Protein 7Y8H (pdb70)

Structure (mmCIF, N/CA/C/O backbone):
data_7Y8H
#
_entry.id   7Y8H
#
_cell.length_a   81.977
_cell.length_b   43.211
_cell.length_c   48.338
_cell.angle_alpha   90.000
_cell.angle_beta   111.287
_cell.angle_gamma   90.000
#
_symmetry.space_group_name_H-M   'C 1 2 1'
#
loop_
_entity.id
_entity.type
_entity.pdbx_description
1 polymer 'Down Syndrome Cell Adhesion Molecules'
2 non-polymer 'SULFATE ION'
3 water water
#
loop_
_atom_site.group_PDB
_atom_site.id
_atom_site.type_symbol
_atom_site.label_atom_id
_atom_site.label_alt_id
_atom_site.label_comp_id
_atom_site.label_asym_id
_atom_site.label_entity_id
_atom_site.label_seq_id
_atom_site.pdbx_PDB_ins_code
_atom_site.Cartn_x
_atom_site.Cartn_y
_atom_site.Cartn_z
_atom_site.occupancy
_atom_site.B_iso_or_equiv
_atom_site.auth_seq_id
_atom_site.auth_comp_id
_atom_site.auth_asym_id
_atom_site.auth_atom_id
_atom_site.pdbx_PDB_model_num
ATOM 1 N N . ALA A 1 2 ? -34.70645 -3.45837 22.09309 1.000 26.69125 291 ALA A N 1
ATOM 2 C CA . ALA A 1 2 ? -33.70486 -2.61485 21.42944 1.000 19.03438 291 ALA A CA 1
ATOM 3 C C . ALA A 1 2 ? -32.59249 -2.23799 22.39515 1.000 18.14067 291 ALA A C 1
ATOM 4 O O . ALA A 1 2 ? -32.78852 -2.29436 23.61677 1.000 20.66479 291 ALA A O 1
ATOM 11 N N . SER A 1 3 ? -31.41789 -1.91456 21.85244 1.000 14.99953 292 SER A N 1
ATOM 12 C CA . SER A 1 3 ? -30.25521 -1.53659 22.64514 1.000 12.75494 292 SER A CA 1
ATOM 13 C C . SER A 1 3 ? -29.29293 -0.78106 21.75242 1.000 14.11608 292 SER A C 1
ATOM 14 O O . SER A 1 3 ? -29.43282 -0.81824 20.52350 1.000 16.20303 292 SER A O 1
ATOM 22 N N . PRO A 1 4 ? -28.32646 -0.07319 22.32937 1.000 12.78733 293 PRO A N 1
ATOM 23 C CA . PRO A 1 4 ? -27.35160 0.63967 21.50680 1.000 12.73165 293 PRO A CA 1
ATOM 24 C C . PRO A 1 4 ? -26.65624 -0.31062 20.56768 1.000 14.61544 293 PRO A C 1
ATOM 25 O O . PRO A 1 4 ? -26.49647 -1.51268 20.86624 1.000 12.81893 293 PRO A O 1
ATOM 36 N N . PRO A 1 5 ? -26.18927 0.17032 19.41481 1.000 12.58626 294 PRO A N 1
ATOM 37 C CA . PRO A 1 5 ? -25.46521 -0.70935 18.49919 1.000 11.77590 294 PRO A CA 1
ATOM 38 C C . PRO A 1 5 ? -24.07970 -1.02050 19.04911 1.000 11.83120 294 PRO A C 1
ATOM 39 O O . PRO A 1 5 ? -23.56555 -0.35194 19.94960 1.000 12.68729 294 PRO A O 1
ATOM 50 N N A SER A 1 6 ? -23.48071 -2.07130 18.50226 0.558 13.11130 295 SER A N 1
ATOM 51 N N B SER A 1 6 ? -23.48087 -2.07249 18.49869 0.442 12.80465 295 SER A N 1
ATOM 52 C CA A SER A 1 6 ? -22.07338 -2.37081 18.75117 0.558 12.99171 295 SER A CA 1
ATOM 53 C CA B SER A 1 6 ? -22.07423 -2.37688 18.74207 0.442 12.89179 295 SER A CA 1
ATOM 54 C C A SER A 1 6 ? -21.19954 -1.41681 17.94372 0.558 13.45429 295 SER A C 1
ATOM 55 C C B SER A 1 6 ? -21.20053 -1.40942 17.94953 0.442 12.71357 295 SER A C 1
ATOM 56 O O A SER A 1 6 ? -21.70228 -0.66275 17.11028 0.558 12.01986 295 SER A O 1
ATOM 57 O O B SER A 1 6 ? -21.70035 -0.64928 17.11901 0.442 11.93640 295 SER A O 1
ATOM 72 N N . PRO A 1 7 ? -19.89217 -1.39916 18.19421 1.000 12.87765 296 PRO A N 1
ATOM 73 C CA . PRO A 1 7 ? -19.03094 -0.37585 17.57619 1.000 12.61793 296 PRO A CA 1
ATOM 74 C C . PRO A 1 7 ? -18.83117 -0.62213 16.09364 1.000 12.88381 296 PRO A C 1
ATOM 75 O O . PRO A 1 7 ? -18.95778 -1.75791 15.60957 1.000 13.24040 296 PRO A O 1
ATOM 86 N N . PRO A 1 8 ? -18.50423 0.42526 15.33790 1.000 13.30856 297 PRO A N 1
ATOM 87 C CA . PRO A 1 8 ? -18.07088 0.22126 13.95207 1.000 13.49782 297 PRO A CA 1
ATOM 88 C C . PRO A 1 8 ? -16.83312 -0.66224 13.91642 1.000 13.59913 297 PRO A C 1
ATOM 89 O O . PRO A 1 8 ? -16.06527 -0.73912 14.88103 1.000 14.21561 297 PRO A O 1
ATOM 100 N N . ARG A 1 9 ? -16.63832 -1.33170 12.77924 1.000 16.45579 298 ARG A N 1
ATOM 101 C CA . ARG A 1 9 ? -15.57083 -2.30965 12.62125 1.000 16.69655 298 ARG A CA 1
ATOM 102 C C . ARG A 1 9 ? -14.63439 -1.95108 11.46940 1.000 18.30424 298 ARG A C 1
ATOM 103 O O . ARG A 1 9 ? -14.95587 -1.13999 10.59469 1.000 17.19959 298 ARG A O 1
ATOM 113 N N . GLY A 1 10 ? -13.44379 -2.55231 11.50241 1.000 18.45143 299 GLY A N 1
ATOM 114 C CA . GLY A 1 10 ? -12.50286 -2.45276 10.39922 1.000 22.00315 299 GLY A CA 1
ATOM 115 C C . GLY A 1 10 ? -12.23274 -1.04804 9.90494 1.000 21.25505 299 GLY A C 1
ATOM 116 O O . GLY A 1 10 ? -12.35535 -0.77874 8.70234 1.000 22.04546 299 GLY A O 1
ATOM 120 N N . ILE A 1 11 ? -11.86531 -0.15144 10.81791 1.000 16.89724 300 ILE A N 1
ATOM 121 C CA . ILE A 1 11 ? -11.60776 1.24072 10.46454 1.000 19.68350 300 ILE A CA 1
ATOM 122 C C . ILE A 1 11 ? -10.24290 1.33229 9.79950 1.000 23.57194 300 ILE A C 1
ATOM 123 O O . ILE A 1 11 ? -9.23447 0.89580 10.36394 1.000 25.02882 300 ILE A O 1
ATOM 139 N N . LYS A 1 12 ? -10.21218 1.88451 8.59205 1.000 24.01073 301 LYS A N 1
ATOM 140 C CA . LYS A 1 12 ? -8.97591 2.12483 7.86513 1.000 25.76936 301 LYS A CA 1
ATOM 141 C C . LYS A 1 12 ? -8.91296 3.59400 7.46577 1.000 22.37224 301 LYS A C 1
ATOM 142 O O . LYS A 1 12 ? -9.93510 4.19876 7.13106 1.000 19.44174 301 LYS A O 1
ATOM 161 N N . VAL A 1 13 ? -7.71546 4.16534 7.50921 1.000 22.65842 302 VAL A N 1
ATOM 162 C CA . VAL A 1 13 ? -7.46058 5.48673 6.95465 1.000 20.91371 302 VAL A CA 1
ATOM 163 C C . VAL A 1 13 ? -6.97544 5.23171 5.53575 1.000 22.87243 302 VAL A C 1
ATOM 164 O O . VAL A 1 13 ? -5.85199 4.76510 5.31925 1.000 23.53315 302 VAL A O 1
ATOM 177 N N . SER A 1 14 ? -7.84931 5.48921 4.56303 1.000 22.18808 303 SER A N 1
ATOM 178 C CA . SER A 1 14 ? -7.58907 5.07530 3.18965 1.000 24.68875 303 SER A CA 1
ATOM 179 C C . SER A 1 14 ? -6.53975 5.96415 2.53146 1.000 27.56148 303 SER A C 1
ATOM 180 O O . SER A 1 14 ? -5.50650 5.47718 2.06056 1.000 30.58343 303 SER A O 1
ATOM 188 N N . GLU A 1 15 ? -6.79986 7.26839 2.48571 1.000 25.62102 304 GLU A N 1
ATOM 189 C CA . GLU A 1 15 ? -5.88579 8.23402 1.90600 1.000 29.39980 304 GLU A CA 1
ATOM 190 C C . GLU A 1 15 ? -5.62836 9.32734 2.93020 1.000 27.47891 304 GLU A C 1
ATOM 191 O O . GLU A 1 15 ? -6.43502 9.57799 3.83268 1.000 23.70087 304 GLU A O 1
ATOM 203 N N . VAL A 1 16 ? -4.49164 9.98879 2.77038 1.000 24.38498 305 VAL A N 1
ATOM 204 C CA . VAL A 1 16 ? -4.17155 11.18098 3.53898 1.000 24.16334 305 VAL A CA 1
ATOM 205 C C . VAL A 1 16 ? -3.50522 12.17727 2.60140 1.000 27.23296 305 VAL A C 1
ATOM 206 O O . VAL A 1 16 ? -2.66197 11.80420 1.77847 1.000 23.67042 305 VAL A O 1
ATOM 219 N N . THR A 1 17 ? -3.89405 13.44692 2.72076 1.000 24.52931 306 THR A N 1
ATOM 220 C CA . THR A 1 17 ? -3.27247 14.52198 1.95646 1.000 27.97331 306 THR A CA 1
ATOM 221 C C . THR A 1 17 ? -2.70926 15.56615 2.91341 1.000 24.10795 306 THR A C 1
ATOM 222 O O . THR A 1 17 ? -2.46547 15.27513 4.09084 1.000 23.06502 306 THR A O 1
ATOM 233 N N . THR A 1 18 ? -2.50297 16.78968 2.42510 1.000 24.90664 307 THR A N 1
ATOM 234 C CA . THR A 1 18 ? -2.04568 17.85029 3.31686 1.000 25.30173 307 THR A CA 1
ATOM 235 C C . THR A 1 18 ? -3.15589 18.30208 4.26189 1.000 25.20743 307 THR A C 1
ATOM 236 O O . THR A 1 18 ? -2.89488 18.62775 5.42743 1.000 26.54317 307 THR A O 1
ATOM 247 N N . ARG A 1 19 ? -4.39973 18.34406 3.77641 1.000 25.58027 308 ARG A N 1
ATOM 248 C CA . ARG A 1 19 ? -5.49400 18.94430 4.52803 1.000 23.07261 308 ARG A CA 1
ATOM 249 C C . ARG A 1 19 ? -6.72347 18.04920 4.63203 1.000 25.46398 308 ARG A C 1
ATOM 250 O O . ARG A 1 19 ? -7.75297 18.49146 5.16020 1.000 25.84880 308 ARG A O 1
ATOM 271 N N . THR A 1 20 ? -6.65095 16.80866 4.16048 1.000 22.09478 309 THR A N 1
ATOM 272 C CA . THR A 1 20 ? -7.77931 15.89944 4.25383 1.000 23.87527 309 THR A CA 1
ATOM 273 C C . THR A 1 20 ? -7.28338 14.52348 4.66640 1.000 23.78433 309 THR A C 1
ATOM 274 O O . THR A 1 20 ? -6.11524 14.16894 4.47612 1.000 21.63549 309 THR A O 1
ATOM 285 N N . ALA A 1 21 ? -8.20357 13.74843 5.23175 1.000 20.25546 310 ALA A N 1
ATOM 286 C CA . ALA A 1 21 ? -7.95694 12.36237 5.60112 1.000 22.35703 310 ALA A CA 1
ATOM 287 C C . ALA A 1 21 ? -9.23696 11.59067 5.32445 1.000 23.28084 310 ALA A C 1
ATOM 288 O O . ALA A 1 21 ? -10.30553 11.97356 5.81746 1.000 22.63784 310 ALA A O 1
ATOM 295 N N . ARG A 1 22 ? -9.13698 10.51926 4.53534 1.000 20.21655 311 ARG A N 1
ATOM 296 C CA . ARG A 1 22 ? -10.30413 9.72948 4.16254 1.000 22.84869 311 ARG A CA 1
ATOM 297 C C . ARG A 1 22 ? -10.39779 8.47101 5.01825 1.000 23.10854 311 ARG A C 1
ATOM 298 O O . ARG A 1 22 ? -9.41080 7.74310 5.17679 1.000 23.49713 311 ARG A O 1
ATOM 319 N N . LEU A 1 23 ? -11.59719 8.20437 5.53555 1.000 20.37214 312 LEU A N 1
ATOM 320 C CA . LEU A 1 23 ? -11.82987 7.11882 6.47241 1.000 19.84761 312 LEU A CA 1
ATOM 321 C C . LEU A 1 23 ? -12.78029 6.09719 5.86547 1.000 19.03298 312 LEU A C 1
ATOM 322 O O . LEU A 1 23 ? -13.69200 6.44011 5.10264 1.000 16.58193 312 LEU A O 1
ATOM 338 N N . SER A 1 24 ? -12.54172 4.83532 6.21770 1.000 19.54214 313 SER A N 1
ATOM 339 C CA . SER A 1 24 ? -13.30585 3.69490 5.74317 1.000 19.60614 313 SER A CA 1
ATOM 340 C C . SER A 1 24 ? -13.60698 2.80509 6.93410 1.000 18.06737 313 SER A C 1
ATOM 341 O O . SER A 1 24 ? -12.79386 2.70204 7.86000 1.000 18.94572 313 SER A O 1
ATOM 349 N N . TRP A 1 25 ? -14.78521 2.18120 6.93337 1.000 18.38061 314 TRP A N 1
ATOM 350 C CA . TRP A 1 25 ? -15.09438 1.21691 7.98092 1.000 17.61279 314 TRP A CA 1
ATOM 351 C C . TRP A 1 25 ? -16.24703 0.32122 7.54186 1.000 18.96629 314 TRP A C 1
ATOM 352 O O . TRP A 1 25 ? -16.75725 0.42835 6.42494 1.000 18.71439 314 TRP A O 1
ATOM 373 N N . GLN A 1 26 ? -16.62976 -0.58924 8.43683 1.000 18.04412 315 GLN A N 1
ATOM 374 C CA . GLN A 1 26 ? -17.67609 -1.57172 8.20323 1.000 18.48729 315 GLN A CA 1
ATOM 375 C C . GLN A 1 26 ? -18.75955 -1.42737 9.26668 1.000 16.03105 315 GLN A C 1
ATOM 376 O O . GLN A 1 26 ? -18.49942 -0.98549 10.39134 1.000 13.78724 315 GLN A O 1
ATOM 390 N N . SER A 1 27 ? -19.98037 -1.81055 8.90881 1.000 18.52352 316 SER A N 1
ATOM 391 C CA . SER A 1 27 ? -21.08309 -1.68916 9.84464 1.000 14.69966 316 SER A CA 1
ATOM 392 C C . SER A 1 27 ? -20.86404 -2.59426 11.05884 1.000 15.70156 316 SER A C 1
ATOM 393 O O . SER A 1 27 ? -20.15768 -3.60696 10.98148 1.000 15.09049 316 SER A O 1
ATOM 401 N N . PRO A 1 28 ? -21.45031 -2.25065 12.20074 1.000 12.88055 317 PRO A N 1
ATOM 402 C CA . PRO A 1 28 ? -21.24616 -3.07594 13.39932 1.000 14.84578 317 PRO A CA 1
ATOM 403 C C . PRO A 1 28 ? -21.93046 -4.42738 13.27165 1.000 16.70968 317 PRO A C 1
ATOM 404 O O . PRO A 1 28 ? -22.85445 -4.61490 12.47681 1.000 14.98522 317 PRO A O 1
ATOM 415 N N . TYR A 1 29 ? -21.45339 -5.37828 14.07876 1.000 15.53205 318 TYR A N 1
ATOM 416 C CA . TYR A 1 29 ? -22.17493 -6.62391 14.28926 1.000 17.18540 318 TYR A CA 1
ATOM 417 C C . TYR A 1 29 ? -23.61090 -6.32182 14.68892 1.000 17.91214 318 TYR A C 1
ATOM 418 O O . TYR A 1 29 ? -23.87547 -5.42848 15.50018 1.000 14.37911 318 TYR A O 1
ATOM 436 N N . GLY A 1 30 ? -24.53354 -7.09219 14.13044 1.000 15.96654 319 GLY A N 1
ATOM 437 C CA . GLY A 1 30 ? -25.93899 -6.93338 14.42725 1.000 16.63215 319 GLY A CA 1
ATOM 438 C C . GLY A 1 30 ? -26.25207 -6.82981 15.90112 1.000 19.72225 319 GLY A C 1
ATOM 439 O O . GLY A 1 30 ? -25.61259 -7.48797 16.73131 1.000 18.19218 319 GLY A O 1
ATOM 443 N N . ASN A 1 31 ? -27.26457 -6.01869 16.20506 1.000 23.93827 320 ASN A N 1
ATOM 444 C CA . ASN A 1 31 ? -27.73061 -5.73365 17.54880 1.000 25.77801 320 ASN A CA 1
ATOM 445 C C . ASN A 1 31 ? -28.52732 -6.89644 18.11488 1.000 22.90695 320 ASN A C 1
ATOM 446 O O . ASN A 1 31 ? -29.70384 -7.08276 17.78844 1.000 26.72702 320 ASN A O 1
ATOM 457 N N . THR A 1 35 ? -33.93202 0.33789 13.87041 1.000 32.75748 324 THR A N 1
ATOM 458 C CA . THR A 1 35 ? -32.68039 -0.38980 13.75654 1.000 29.14985 324 THR A CA 1
ATOM 459 C C . THR A 1 35 ? -31.60647 0.43962 13.05705 1.000 28.82920 324 THR A C 1
ATOM 460 O O . THR A 1 35 ? -30.42007 0.19735 13.25400 1.000 27.26179 324 THR A O 1
ATOM 464 N N . VAL A 1 36 ? -32.02782 1.41646 12.24531 1.000 28.58981 325 VAL A N 1
ATOM 465 C CA . VAL A 1 36 ? -31.11503 2.04516 11.29069 1.000 28.76544 325 VAL A CA 1
ATOM 466 C C . VAL A 1 36 ? -29.97799 2.75228 12.02620 1.000 24.06890 325 VAL A C 1
ATOM 467 O O . VAL A 1 36 ? -30.20772 3.60320 12.89161 1.000 25.06363 325 VAL A O 1
ATOM 471 N N . VAL A 1 37 ? -28.74462 2.41563 11.64619 1.000 22.08746 326 VAL A N 1
ATOM 472 C CA . VAL A 1 37 ? -27.54873 2.86867 12.35199 1.000 19.52142 326 VAL A CA 1
ATOM 473 C C . VAL A 1 37 ? -26.87592 3.93623 11.51256 1.000 18.02423 326 VAL A C 1
ATOM 474 O O . VAL A 1 37 ? -26.73351 3.76998 10.29453 1.000 15.98177 326 VAL A O 1
ATOM 487 N N . THR A 1 38 ? -26.46680 5.02730 12.15987 1.000 14.25327 327 THR A N 1
ATOM 488 C CA . THR A 1 38 ? -25.60190 6.04964 11.58856 1.000 15.03513 327 THR A CA 1
ATOM 489 C C . THR A 1 38 ? -24.32802 6.10330 12.41152 1.000 11.71830 327 THR A C 1
ATOM 490 O O . THR A 1 38 ? -24.17246 5.34067 13.36241 1.000 12.10089 327 THR A O 1
ATOM 501 N N . TYR A 1 39 ? -23.41262 7.00883 12.04960 1.000 10.58133 328 TYR A N 1
ATOM 502 C CA . TYR A 1 39 ? -22.07992 7.02302 12.63757 1.000 10.85392 328 TYR A CA 1
ATOM 503 C C . TYR A 1 39 ? -21.68704 8.41590 13.09831 1.000 12.56634 328 TYR A C 1
ATOM 504 O O . TYR A 1 39 ? -22.14552 9.42099 12.55274 1.000 10.65787 328 TYR A O 1
ATOM 522 N N . ILE A 1 40 ? -20.83482 8.44392 14.12483 1.000 10.66075 329 ILE A N 1
ATOM 523 C CA . ILE A 1 40 ? -20.27861 9.65866 14.71704 1.000 12.08002 329 ILE A CA 1
ATOM 524 C C . ILE A 1 40 ? -18.75950 9.55159 14.62522 1.000 13.24072 329 ILE A C 1
ATOM 525 O O . ILE A 1 40 ? -18.16618 8.60977 15.17063 1.000 13.97932 329 ILE A O 1
ATOM 541 N N . VAL A 1 41 ? -18.12954 10.49956 13.93991 1.000 11.57388 330 VAL A N 1
ATOM 542 C CA . VAL A 1 41 ? -16.68252 10.50791 13.75845 1.000 13.90977 330 VAL A CA 1
ATOM 543 C C . VAL A 1 41 ? -16.13224 11.66451 14.57737 1.000 14.10064 330 VAL A C 1
ATOM 544 O O . VAL A 1 41 ? -16.44593 12.82788 14.30550 1.000 15.92590 330 VAL A O 1
ATOM 557 N N . ARG A 1 42 ? -15.32769 11.34552 15.58645 1.000 15.15016 331 ARG A N 1
ATOM 558 C CA . ARG A 1 42 ? -14.66800 12.32123 16.44698 1.000 16.40315 331 ARG A CA 1
ATOM 559 C C . ARG A 1 42 ? -13.17918 12.30808 16.11711 1.000 17.90891 331 ARG A C 1
ATOM 560 O O . ARG A 1 42 ? -12.56069 11.23615 16.07442 1.000 18.76078 331 ARG A O 1
ATOM 581 N N . TYR A 1 43 ? -12.61337 13.48758 15.84584 1.000 17.29744 332 TYR A N 1
ATOM 582 C CA . TYR A 1 43 ? -11.19693 13.59107 15.51898 1.000 17.91091 332 TYR A CA 1
ATOM 583 C C . TYR A 1 43 ? -10.60687 14.85580 16.13527 1.000 20.76372 332 TYR A C 1
ATOM 584 O O . TYR A 1 43 ? -11.30327 15.85857 16.34074 1.000 17.16041 332 TYR A O 1
ATOM 602 N N . TRP A 1 44 ? -9.30570 14.79714 16.42723 1.000 19.80231 333 TRP A N 1
ATOM 603 C CA . TRP A 1 44 ? -8.63086 15.91657 17.06737 1.000 20.84493 333 TRP A CA 1
ATOM 604 C C . TRP A 1 44 ? -7.13551 15.83603 16.79573 1.000 23.35987 333 TRP A C 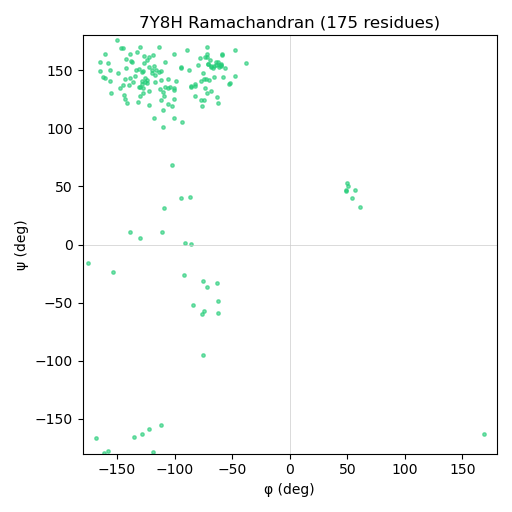1
ATOM 605 O O . TRP A 1 44 ? -6.59011 14.77187 16.48632 1.000 21.49159 333 TRP A O 1
ATOM 626 N N . ARG A 1 45 ? -6.48316 16.99012 16.87975 1.000 22.12012 334 ARG A N 1
ATOM 627 C CA . ARG A 1 45 ? -5.03313 17.02781 16.81402 1.000 26.79953 334 ARG A CA 1
ATOM 628 C C . ARG A 1 45 ? -4.45216 16.39321 18.06515 1.000 24.61789 334 ARG A C 1
ATOM 629 O O . ARG A 1 45 ? -4.86803 16.71028 19.17897 1.000 27.74365 334 ARG A O 1
ATOM 650 N N . ASP A 1 46 ? -3.48546 15.50213 17.89188 1.000 26.24604 335 ASP A N 1
ATOM 651 C CA . ASP A 1 46 ? -2.89791 14.80203 19.03490 1.000 29.53664 335 ASP A CA 1
ATOM 652 C C . ASP A 1 46 ? -1.53823 15.43594 19.37232 1.000 30.18632 335 ASP A C 1
ATOM 653 O O . ASP A 1 46 ? -0.46044 14.86789 19.18137 1.000 33.15467 335 ASP A O 1
ATOM 658 N N . GLU A 1 47 ? -1.62249 16.67477 19.85394 1.000 33.03797 336 GLU A N 1
ATOM 659 C CA . GLU A 1 47 ? -0.43283 17.42899 20.28580 1.000 30.78742 336 GLU A CA 1
ATOM 660 C C . GLU A 1 47 ? -0.86242 18.76563 20.89433 1.000 32.44684 336 GLU A C 1
ATOM 661 O O . GLU A 1 47 ? -1.90920 18.84714 21.55866 1.000 28.28110 336 GLU A O 1
ATOM 667 N N . GLN A 1 52 ? -8.94208 21.81166 19.48515 1.000 35.00227 341 GLN A N 1
ATOM 668 C CA . GLN A 1 52 ? -10.38808 21.59436 19.55420 1.000 31.06295 341 GLN A CA 1
ATOM 669 C C . GLN A 1 52 ? -10.73852 20.15064 19.21165 1.000 26.53061 341 GLN A C 1
ATOM 670 O O . GLN A 1 52 ? -9.98164 19.46480 18.53824 1.000 27.55285 341 GLN A O 1
ATOM 676 N N . LEU A 1 53 ? -11.89240 19.69191 19.68654 1.000 24.69919 342 LEU A N 1
ATOM 677 C CA . LEU A 1 53 ? -12.41315 18.37177 19.35316 1.000 20.99004 342 LEU A CA 1
ATOM 678 C C . LEU A 1 53 ? -13.48494 18.51549 18.27713 1.000 20.55916 342 LEU A C 1
ATOM 679 O O . LEU A 1 53 ? -14.43748 19.28339 18.43945 1.000 21.43265 342 LEU A O 1
ATOM 684 N N . HIS A 1 54 ? -13.31587 17.79294 17.17664 1.000 17.44626 343 HIS A N 1
ATOM 685 C CA . HIS A 1 54 ? -14.21799 17.85755 16.03869 1.000 21.30020 343 HIS A CA 1
ATOM 686 C C . HIS A 1 54 ? -15.07882 16.60606 16.00028 1.000 18.30025 343 HIS A C 1
ATOM 687 O O . HIS A 1 54 ? -14.61230 15.50664 16.31197 1.000 21.42342 343 HIS A O 1
ATOM 701 N N . GLN A 1 55 ? -16.34214 16.78085 15.63074 1.000 16.44685 344 GLN A N 1
ATOM 702 C CA . GLN A 1 55 ? -17.28075 15.66912 15.57012 1.000 16.14644 344 GLN A CA 1
ATOM 703 C C . GLN A 1 55 ? -18.22061 15.86591 14.39413 1.000 17.55961 344 GLN A C 1
ATOM 704 O O . GLN A 1 55 ? -18.82865 16.93046 14.25067 1.000 19.10892 344 GLN A O 1
ATOM 718 N N . LEU A 1 56 ? -18.33525 14.83154 13.56643 1.000 12.07793 345 LEU A N 1
ATOM 719 C CA . LEU A 1 56 ? -19.18740 14.86167 12.38948 1.000 14.36340 345 LEU A CA 1
ATOM 720 C C . LEU A 1 56 ? -19.92756 13.53944 12.29334 1.000 14.20940 345 LEU A C 1
ATOM 721 O O . LEU A 1 56 ? -19.49480 12.53745 12.86310 1.000 14.42091 345 LEU A O 1
ATOM 737 N N . THR A 1 57 ? -21.06580 13.54822 11.59181 1.000 13.59675 346 THR A N 1
ATOM 738 C CA . THR A 1 57 ? -21.90372 12.36315 11.45484 1.000 11.83472 346 THR A CA 1
ATOM 739 C C . THR A 1 57 ? -21.99757 11.94115 9.99266 1.000 14.52379 346 THR A C 1
ATOM 740 O O . THR A 1 57 ? -21.85759 12.75703 9.07555 1.000 14.33470 346 THR A O 1
ATOM 751 N N . PHE A 1 58 ? -22.24458 10.64877 9.78503 1.000 13.70797 347 PHE A N 1
ATOM 752 C CA . PHE A 1 58 ? -22.34914 10.09156 8.44318 1.000 15.81873 347 PHE A CA 1
ATOM 753 C C . PHE A 1 58 ? -23.31802 8.91751 8.46331 1.000 17.24502 347 PHE A C 1
ATOM 754 O O . PHE A 1 58 ? -23.42582 8.19868 9.46353 1.000 12.86016 347 PHE A O 1
ATOM 771 N N . GLN A 1 59 ? -24.02795 8.73788 7.34586 1.000 16.73165 348 GLN A N 1
ATOM 772 C CA . GLN A 1 59 ? -24.90039 7.58536 7.17723 1.000 20.39706 348 GLN A CA 1
ATOM 773 C C . GLN A 1 59 ? -24.19201 6.42047 6.50477 1.000 21.35333 348 GLN A C 1
ATOM 774 O O . GLN A 1 59 ? -24.59678 5.26417 6.67705 1.000 22.01523 348 GLN A O 1
ATOM 782 N N . VAL A 1 60 ? -23.16856 6.69608 5.71032 1.000 19.18216 349 VAL A N 1
ATOM 783 C CA . VAL A 1 60 ? -22.43747 5.65815 4.99713 1.000 19.58684 349 VAL A CA 1
ATOM 784 C C . VAL A 1 60 ? -21.15177 5.37116 5.75649 1.000 17.85268 349 VAL A C 1
ATOM 785 O O . VAL A 1 60 ? -20.71903 6.15462 6.60302 1.000 14.76019 349 VAL A O 1
ATOM 798 N N . THR A 1 61 ? -20.52755 4.23360 5.44942 1.000 14.58628 350 THR A N 1
ATOM 799 C CA . THR A 1 61 ? -19.33667 3.77124 6.16139 1.000 15.17895 350 THR A CA 1
ATOM 800 C C . THR A 1 61 ? -18.05382 4.35181 5.58597 1.000 17.58831 350 THR A C 1
ATOM 801 O O . THR A 1 61 ? -17.04368 3.65549 5.47165 1.000 16.95843 350 THR A O 1
ATOM 812 N N . SER A 1 62 ? -18.06098 5.63341 5.23095 1.000 16.57865 351 SER A N 1
ATOM 813 C CA . SER A 1 62 ? -16.88421 6.29596 4.69171 1.000 15.93098 351 SER A CA 1
ATOM 814 C C . SER A 1 62 ? -17.01843 7.78746 4.95462 1.000 16.29645 351 SER A C 1
ATOM 815 O O . SER A 1 62 ? -18.12937 8.32505 5.01175 1.000 14.58512 351 SER A O 1
ATOM 823 N N . ALA A 1 63 ? -15.87656 8.45211 5.10603 1.000 19.30492 352 ALA A N 1
ATOM 824 C CA . ALA A 1 63 ? -15.88872 9.87844 5.38536 1.000 19.38281 352 ALA A CA 1
ATOM 825 C C . ALA A 1 63 ? -14.57632 10.50473 4.94487 1.000 21.70932 352 ALA A C 1
ATOM 826 O O . ALA A 1 63 ? -13.50632 9.91793 5.14016 1.000 20.67896 352 ALA A O 1
ATOM 833 N N . ASN A 1 64 ? -14.67197 11.71294 4.37575 1.000 19.37883 353 ASN A N 1
ATOM 834 C CA . ASN A 1 64 ? -13.51717 12.49644 3.93545 1.000 20.45562 353 ASN A CA 1
ATOM 835 C C . ASN A 1 64 ? -13.38703 13.69602 4.86924 1.000 20.90008 353 ASN A C 1
ATOM 836 O O . ASN A 1 64 ? -14.15815 14.65540 4.76836 1.000 19.62004 353 ASN A O 1
ATOM 847 N N . LEU A 1 65 ? -12.45612 13.60725 5.81729 1.000 19.45839 354 LEU A N 1
ATOM 848 C CA . LEU A 1 65 ? -12.21126 14.71229 6.73348 1.000 18.22709 354 LEU A CA 1
ATOM 849 C C . LEU A 1 65 ? -11.48010 15.83070 5.99955 1.000 20.60128 354 LEU A C 1
ATOM 850 O O . LEU A 1 65 ? -10.52442 15.58303 5.25607 1.000 22.57263 354 LEU A O 1
ATOM 866 N N . LYS A 1 66 ? -11.92843 17.06606 6.19419 1.000 23.08584 355 LYS A N 1
ATOM 867 C CA . LYS A 1 66 ? -11.47857 18.16561 5.35665 1.000 22.28070 355 LYS A CA 1
ATOM 868 C C . LYS A 1 66 ? -10.92820 19.32167 6.17953 1.000 22.22311 355 LYS A C 1
ATOM 869 O O . LYS A 1 66 ? -11.17077 19.44384 7.38547 1.000 22.83997 355 LYS A O 1
ATOM 888 N N . ASP A 1 67 ? -10.17551 20.17460 5.48751 1.000 23.80448 356 ASP A N 1
ATOM 889 C CA . ASP A 1 67 ? -9.58815 21.38584 6.05250 1.000 24.85142 356 ASP A CA 1
ATOM 890 C C . ASP A 1 67 ? -8.83692 21.08205 7.34867 1.000 22.80545 356 ASP A C 1
ATOM 891 O O . ASP A 1 67 ? -9.03542 21.71663 8.38304 1.000 24.29466 356 ASP A O 1
ATOM 900 N N . LEU A 1 68 ? -7.97092 20.07822 7.27213 1.000 22.46229 357 LEU A N 1
ATOM 901 C CA . LEU A 1 68 ? -7.09561 19.70304 8.37139 1.000 21.82994 357 LEU A CA 1
ATOM 902 C C . LEU A 1 68 ? -5.77874 20.47643 8.28380 1.000 25.36457 357 LEU A C 1
ATOM 903 O O . LEU A 1 68 ? -5.46234 21.10224 7.27314 1.000 28.04037 357 LEU A O 1
ATOM 919 N N . HIS A 1 69 ? -5.00245 20.42799 9.35786 1.000 25.03633 358 HIS A N 1
ATOM 920 C CA . HIS A 1 69 ? -3.70508 21.09552 9.34562 1.000 29.09230 358 HIS A CA 1
ATOM 921 C C . HIS A 1 69 ? -2.65867 20.20950 8.66731 1.000 28.43457 358 HIS A C 1
ATOM 922 O O . HIS A 1 69 ? -2.63054 18.99718 8.89411 1.000 29.43439 358 HIS A O 1
ATOM 936 N N . PRO A 1 70 ? -1.79013 20.78349 7.83970 1.000 31.78673 359 PRO A N 1
ATOM 937 C CA . PRO A 1 70 ? -0.74975 19.97268 7.19292 1.000 29.34181 359 PRO A CA 1
ATOM 938 C C . PRO A 1 70 ? 0.28714 19.47388 8.18746 1.000 27.52842 359 PRO A C 1
ATOM 939 O O . PRO A 1 70 ? 0.55097 20.10591 9.21133 1.000 29.30206 359 PRO A O 1
ATOM 950 N N . GLY A 1 71 ? 0.88729 18.33394 7.85179 1.000 31.24618 360 GLY A N 1
ATOM 951 C CA . GLY A 1 71 ? 1.93877 17.74865 8.66337 1.000 28.83798 360 GLY A CA 1
ATOM 952 C C . GLY A 1 71 ? 1.59049 17.66120 10.13125 1.000 29.92052 360 GLY A C 1
ATOM 953 O O . GLY A 1 71 ? 2.41163 17.99785 10.99238 1.000 26.30290 360 GLY A O 1
ATOM 954 N N . THR A 1 72 ? 0.38415 17.18606 10.43804 1.000 29.90006 361 THR A N 1
ATOM 955 C CA . THR A 1 72 ? -0.12191 17.14167 11.80190 1.000 27.92581 361 THR A CA 1
ATOM 956 C C . THR A 1 72 ? -0.62427 15.74555 12.14264 1.000 23.24368 361 THR A C 1
ATOM 957 O O . THR A 1 72 ? -1.24154 15.07590 11.30924 1.000 24.87620 361 THR A O 1
ATOM 961 N N . SER A 1 73 ? -0.35895 15.31576 13.37374 1.000 23.67292 362 SER A N 1
ATOM 962 C CA . SER A 1 73 ? -0.87130 14.04396 13.86085 1.000 24.37867 362 SER A CA 1
ATOM 963 C C . SER A 1 73 ? -2.30426 14.19434 14.35980 1.000 25.48955 362 SER A C 1
ATOM 964 O O . SER A 1 73 ? -2.63897 15.14785 15.06866 1.000 24.30101 362 SER A O 1
ATOM 972 N N . TYR A 1 74 ? -3.15017 13.23799 13.99058 1.000 26.01417 363 TYR A N 1
ATOM 973 C CA . TYR A 1 74 ? -4.54429 13.22894 14.39685 1.000 25.22232 363 TYR A CA 1
ATOM 974 C C . TYR A 1 74 ? -4.90175 11.88842 15.02184 1.000 24.45131 363 TYR A C 1
ATOM 975 O O . TYR A 1 74 ? -4.34509 10.84479 14.66874 1.000 22.63253 363 TYR A O 1
ATOM 993 N N . ALA A 1 75 ? -5.84013 11.93864 15.96009 1.000 22.49460 364 ALA A N 1
ATOM 994 C CA . ALA A 1 75 ? -6.49908 10.76816 16.50985 1.000 20.28931 364 ALA A CA 1
ATOM 995 C C . ALA A 1 75 ? -7.94829 10.80610 16.05536 1.000 18.06932 364 ALA A C 1
ATOM 996 O O . ALA A 1 75 ? -8.52275 11.88286 15.85699 1.000 20.17336 364 ALA A O 1
ATOM 1003 N N . VAL A 1 76 ? -8.54536 9.63038 15.89308 1.000 17.63920 365 VAL A N 1
ATOM 1004 C CA . VAL A 1 76 ? -9.93637 9.57464 15.45465 1.000 20.10209 365 VAL A CA 1
ATOM 1005 C C . VAL A 1 76 ? -10.63380 8.37180 16.07354 1.000 18.94434 365 VAL A C 1
ATOM 1006 O O . VAL A 1 76 ? -10.09068 7.26191 16.09929 1.000 15.68623 365 VAL A O 1
ATOM 1019 N N . GLN A 1 77 ? -11.83893 8.62215 16.58353 1.000 19.17857 366 GLN A N 1
ATOM 1020 C CA . GLN A 1 77 ? -12.75587 7.60505 17.06751 1.000 17.01005 366 GLN A CA 1
ATOM 1021 C C . GLN A 1 77 ? -13.97606 7.58575 16.16292 1.000 14.29694 366 GLN A C 1
ATOM 1022 O O . GLN A 1 77 ? -14.39946 8.62947 15.66001 1.000 17.17710 366 GLN A O 1
ATOM 1036 N N . ILE A 1 78 ? -14.58579 6.41479 16.00044 1.000 13.98094 367 ILE A N 1
ATOM 1037 C CA . ILE A 1 78 ? -15.88042 6.32546 15.33382 1.000 14.89691 367 ILE A CA 1
ATOM 1038 C C . ILE A 1 78 ? -16.83683 5.55369 16.22941 1.000 12.84747 367 ILE A C 1
ATOM 1039 O O . ILE A 1 78 ? -16.47062 4.51404 16.79128 1.000 12.18617 367 ILE A O 1
ATOM 1055 N N . LEU A 1 79 ? -18.05156 6.08152 16.37427 1.000 11.42563 368 LEU A N 1
ATOM 1056 C CA . LEU A 1 79 ? -19.11709 5.45555 17.13728 1.000 11.91450 368 LEU A CA 1
ATOM 1057 C C . LEU A 1 79 ? -20.28905 5.17780 16.20802 1.000 11.59761 368 LEU A C 1
ATOM 1058 O O . LEU A 1 79 ? -20.51785 5.91390 15.24552 1.000 11.67924 368 LEU A O 1
ATOM 1074 N N . ALA A 1 80 ? -21.01076 4.09684 16.48689 1.000 10.38364 369 ALA A N 1
ATOM 1075 C CA . ALA A 1 80 ? -22.27692 3.81207 15.83774 1.000 12.20663 369 ALA A CA 1
ATOM 1076 C C . ALA A 1 80 ? -23.39519 4.35402 16.71374 1.000 11.79344 369 ALA A C 1
ATOM 1077 O O . ALA A 1 80 ? -23.25101 4.47704 17.93392 1.000 11.38356 369 ALA A O 1
ATOM 1084 N N . GLU A 1 81 ? -24.50977 4.69999 16.08021 1.000 11.24588 370 GLU A N 1
ATOM 1085 C CA . GLU A 1 81 ? -25.64496 5.26099 16.79792 1.000 12.12848 370 GLU A CA 1
ATOM 1086 C C . GLU A 1 81 ? -26.95135 4.79486 16.17293 1.000 12.45454 370 GLU A C 1
ATOM 1087 O O . GLU A 1 81 ? -27.07149 4.69864 14.94858 1.000 11.80702 370 GLU A O 1
ATOM 1099 N N . ASN A 1 82 ? -27.90095 4.44088 17.03121 1.000 10.52534 371 ASN A N 1
ATOM 1100 C CA . ASN A 1 82 ? -29.25504 4.11547 16.60357 1.000 12.78139 371 ASN A CA 1
ATOM 1101 C C . ASN A 1 82 ? -30.18357 4.97411 17.46153 1.000 13.46896 371 ASN A C 1
ATOM 1102 O O . ASN A 1 82 ? -29.78733 5.97245 18.08035 1.000 12.32615 371 ASN A O 1
ATOM 1113 N N . ASP A 1 83 ? -31.45975 4.61754 17.51068 1.000 13.00793 372 ASP A N 1
ATOM 1114 C CA . ASP A 1 83 ? -32.40891 5.44736 18.24189 1.000 17.18545 372 ASP A CA 1
ATOM 1115 C C . ASP A 1 83 ? -32.47308 5.11203 19.72502 1.000 14.91245 372 ASP A C 1
ATOM 1116 O O . ASP A 1 83 ? -33.25123 5.72942 20.46110 1.000 18.88541 372 ASP A O 1
ATOM 1125 N N . VAL A 1 84 ? -31.67989 4.15042 20.18629 1.000 13.61151 373 VAL A N 1
ATOM 1126 C CA . VAL A 1 84 ? -31.42695 4.04345 21.61823 1.000 11.29642 373 VAL A CA 1
ATOM 1127 C C . VAL A 1 84 ? -30.29656 4.98840 22.02084 1.000 13.59310 373 VAL A C 1
ATOM 1128 O O . VAL A 1 84 ? -30.44713 5.81625 22.92622 1.000 12.20219 373 VAL A O 1
ATOM 1141 N N . GLY A 1 85 ? -29.16461 4.90536 21.32673 1.000 10.68517 374 GLY A N 1
ATOM 1142 C CA . GLY A 1 85 ? -28.04277 5.78411 21.60876 1.000 11.75147 374 GLY A CA 1
ATOM 1143 C C . GLY A 1 85 ? -26.79071 5.31962 20.88544 1.000 10.60593 374 GLY A C 1
ATOM 1144 O O . GLY A 1 85 ? -26.85872 4.53343 19.93982 1.000 10.94712 374 GLY A O 1
ATOM 1148 N N . ALA A 1 86 ? -25.65287 5.83510 21.34035 1.000 10.39842 375 ALA A N 1
ATOM 1149 C CA . ALA A 1 86 ? -24.37337 5.57755 20.70032 1.000 9.84231 375 ALA A CA 1
ATOM 1150 C C . ALA A 1 86 ? -23.73109 4.30806 21.24688 1.000 11.66044 375 ALA A C 1
ATOM 1151 O O . ALA A 1 86 ? -23.91857 3.92728 22.40287 1.000 11.12155 375 ALA A O 1
ATOM 1158 N N . SER A 1 87 ? -22.95815 3.65850 20.39311 1.000 11.78523 376 SER A N 1
ATOM 1159 C CA . SER A 1 87 ? -22.14959 2.53163 20.80718 1.000 12.66580 376 SER A CA 1
ATOM 1160 C C . SER A 1 87 ? -20.97817 2.99728 21.66787 1.000 11.63280 376 SER A C 1
ATOM 1161 O O . SER A 1 87 ? -20.69384 4.18404 21.78566 1.000 12.35280 376 SER A O 1
ATOM 1169 N N . ILE A 1 88 ? -20.29341 2.03387 22.27494 1.000 12.02117 377 ILE A N 1
ATOM 1170 C CA . ILE A 1 88 ? -18.93343 2.23943 22.76737 1.000 14.37234 377 ILE A CA 1
ATOM 1171 C C . ILE A 1 88 ? -18.08615 2.67359 21.57631 1.000 13.30807 377 ILE A C 1
ATOM 1172 O O . ILE A 1 88 ? -18.30890 2.19236 20.45497 1.000 12.94425 377 ILE A O 1
ATOM 1188 N N . PRO A 1 89 ? -17.11693 3.56639 21.75262 1.000 14.69575 378 PRO A N 1
ATOM 1189 C CA . PRO A 1 89 ? -16.28513 3.96740 20.61331 1.000 16.19778 378 PRO A CA 1
ATOM 1190 C C . PRO A 1 89 ? -15.42232 2.83182 20.08150 1.000 16.66766 378 PRO A C 1
ATOM 1191 O O . PRO A 1 89 ? -15.10605 1.85767 20.77810 1.000 13.29431 378 PRO A O 1
ATOM 1202 N N . SER A 1 90 ? -15.09959 2.94630 18.79344 1.000 12.04238 379 SER A N 1
ATOM 1203 C CA . SER A 1 90 ? -13.98001 2.23908 18.18734 1.000 16.21299 379 SER A CA 1
ATOM 1204 C C . SER A 1 90 ? -12.72465 2.38596 19.03279 1.000 19.02385 379 SER A C 1
ATOM 1205 O O . SER A 1 90 ? -12.67973 3.25727 19.89784 1.000 18.22216 379 SER A O 1
ATOM 1208 N N . ARG A 1 91 ? -11.68692 1.59283 18.75604 1.000 21.68344 380 ARG A N 1
ATOM 1209 C CA . ARG A 1 91 ? -10.36701 1.92710 19.25654 1.000 21.77054 380 ARG A CA 1
ATOM 1210 C C . ARG A 1 91 ? -9.87577 3.13510 18.47652 1.000 23.50334 380 ARG A C 1
ATOM 1211 O O . ARG A 1 91 ? -10.32704 3.39913 17.35687 1.000 21.03552 380 ARG A O 1
ATOM 1232 N N . LEU A 1 92 ? -8.96837 3.88595 19.09373 1.000 21.96474 381 LEU A N 1
ATOM 1233 C CA . LEU A 1 92 ? -8.46878 5.11456 18.49746 1.000 23.39304 381 LEU A CA 1
ATOM 1234 C C . LEU A 1 92 ? -7.54888 4.80661 17.32165 1.000 26.72570 381 LEU A C 1
ATOM 1235 O O . LEU A 1 92 ? -6.62450 3.99356 17.43642 1.000 27.94987 381 LEU A O 1
ATOM 1251 N N . VAL A 1 93 ? -7.79840 5.46027 16.18660 1.000 23.07358 382 VAL A N 1
ATOM 1252 C CA . VAL A 1 93 ? -6.95029 5.32756 15.00677 1.000 22.33171 382 VAL A CA 1
ATOM 1253 C C . VAL A 1 93 ? -6.09104 6.57666 14.87535 1.000 26.39808 382 VAL A C 1
ATOM 1254 O O . VAL A 1 93 ? -6.57577 7.70296 15.04878 1.000 22.82850 382 VAL A O 1
ATOM 1267 N N . GLN A 1 94 ? -4.80618 6.37788 14.58747 1.000 27.58570 383 GLN A N 1
ATOM 1268 C CA . GLN A 1 94 ? -3.83413 7.45671 14.46980 1.000 25.99465 383 GLN A CA 1
ATOM 1269 C C . GLN A 1 94 ? -3.46120 7.63812 13.00541 1.000 24.00837 383 GLN A C 1
ATOM 1270 O O . GLN A 1 94 ? -3.26050 6.65454 12.28935 1.000 25.66446 383 GLN A O 1
ATOM 1284 N N . PHE A 1 95 ? -3.41355 8.89049 12.54843 1.000 23.85539 384 PHE A N 1
ATOM 1285 C CA . PHE A 1 95 ? -2.91279 9.19912 11.21368 1.000 24.74570 384 PHE A CA 1
ATOM 1286 C C . PHE A 1 95 ? -2.22129 10.55606 11.24599 1.000 25.13463 384 PHE A C 1
ATOM 1287 O O . PHE A 1 95 ? -2.31872 11.31050 12.21700 1.000 25.91091 384 PHE A O 1
ATOM 1304 N N . ARG A 1 96 ? -1.52607 10.86327 10.15566 1.000 25.03970 385 ARG A N 1
ATOM 1305 C CA . ARG A 1 96 ? -0.68326 12.04838 10.07331 1.000 25.45860 385 ARG A CA 1
ATOM 1306 C C . ARG A 1 96 ? -0.81505 12.64931 8.68398 1.000 24.98766 385 ARG A C 1
ATOM 1307 O O . ARG A 1 96 ? -0.52849 11.97897 7.68811 1.000 24.35497 385 ARG A O 1
ATOM 1328 N N . THR A 1 97 ? -1.24072 13.90681 8.61444 1.000 23.21646 386 THR A N 1
ATOM 1329 C CA . THR A 1 97 ? -1.36951 14.56644 7.32578 1.000 24.87677 386 THR A CA 1
ATOM 1330 C C . THR A 1 97 ? 0.00963 14.86021 6.73869 1.000 26.58130 386 THR A C 1
ATOM 1331 O O . THR A 1 97 ? 1.01083 14.97974 7.45036 1.000 25.39649 386 THR A O 1
ATOM 1342 N N . ILE A 1 98 ? 0.04978 14.97851 5.41139 1.000 27.90181 387 ILE A N 1
ATOM 1343 C CA . ILE A 1 98 ? 1.30077 15.25214 4.71797 1.000 29.63059 387 ILE A CA 1
ATOM 1344 C C . ILE A 1 98 ? 1.74060 16.67617 5.01701 1.000 28.30637 387 ILE A C 1
ATOM 1345 O O . ILE A 1 98 ? 0.91387 17.59183 5.10636 1.000 28.39062 387 ILE A O 1
ATOM 1361 N N . GLU A 1 99 ? 3.04747 16.86929 5.18214 1.000 27.26555 388 GLU A N 1
ATOM 1362 C CA . GLU A 1 99 ? 3.58464 18.20926 5.35636 1.000 30.96289 388 GLU A CA 1
ATOM 1363 C C . GLU A 1 99 ? 3.30654 19.05789 4.11716 1.000 32.28074 388 GLU A C 1
ATOM 1364 O O . GLU A 1 99 ? 3.09548 18.54697 3.01114 1.000 32.58631 388 GLU A O 1
ATOM 1370 N N . GLU A 1 100 ? 3.31224 20.37437 4.31089 1.000 31.99819 389 GLU A N 1
ATOM 1371 C CA . GLU A 1 100 ? 3.10967 21.29535 3.19710 1.000 36.15983 389 GLU A CA 1
ATOM 1372 C C . GLU A 1 100 ? 4.33344 21.29583 2.28355 1.000 37.46657 389 GLU A C 1
ATOM 1373 O O . GLU A 1 100 ? 4.25919 21.72447 1.13036 1.000 39.27068 389 GLU A O 1
ATOM 1380 N N . GLY B 1 1 ? -54.83973 5.16071 19.82791 1.000 27.32628 290 GLY B N 1
ATOM 1381 C CA . GLY B 1 1 ? -55.39924 6.49289 19.70294 1.000 29.48652 290 GLY B CA 1
ATOM 1382 C C . GLY B 1 1 ? -54.39958 7.52266 19.21291 1.000 29.17910 290 GLY B C 1
ATOM 1383 O O . GLY B 1 1 ? -53.50919 7.21307 18.42688 1.000 31.57717 290 GLY B O 1
ATOM 1384 N N . ALA B 1 2 ? -54.55707 8.75785 19.67910 1.000 28.21973 291 ALA B N 1
ATOM 1385 C CA . ALA B 1 2 ? -53.67690 9.84321 19.27608 1.000 31.21031 291 ALA B CA 1
ATOM 1386 C C . ALA B 1 2 ? -52.33523 9.71782 19.98609 1.000 29.21777 291 ALA B C 1
ATOM 1387 O O . ALA B 1 2 ? -52.25055 9.25096 21.12680 1.000 29.11893 291 ALA B O 1
ATOM 1394 N N . SER B 1 3 ? -51.27568 10.14748 19.29506 1.000 26.11824 292 SER B N 1
ATOM 1395 C CA . SER B 1 3 ? -49.93095 9.97902 19.81760 1.000 26.21476 292 SER B CA 1
ATOM 1396 C C . SER B 1 3 ? -48.98204 10.93204 19.11771 1.000 23.65634 292 SER B C 1
ATOM 1397 O O . SER B 1 3 ? -49.15380 11.17446 17.91731 1.000 22.28213 292 SER B O 1
ATOM 1405 N N . PRO B 1 4 ? -47.99842 11.49952 19.81463 1.000 24.32886 293 PRO B N 1
ATOM 1406 C CA . PRO B 1 4 ? -46.98099 12.28304 19.11729 1.000 21.99779 293 PRO B CA 1
ATOM 1407 C C . PRO B 1 4 ? -46.26257 11.42841 18.09471 1.000 20.44264 293 PRO B C 1
ATOM 1408 O O . PRO B 1 4 ? -46.18275 10.19225 18.23757 1.000 17.91094 293 PRO B O 1
ATOM 1419 N N . PRO B 1 5 ? -45.72474 12.03799 17.04092 1.000 17.21281 294 PRO B N 1
ATOM 1420 C CA . PRO B 1 5 ? -44.99786 11.25119 16.04194 1.000 18.18710 294 PRO B CA 1
ATOM 1421 C C . PRO B 1 5 ? -43.66133 10.78830 16.59916 1.000 16.89466 294 PRO B C 1
ATOM 1422 O O . PRO B 1 5 ? -43.15606 11.31317 17.59685 1.000 14.45496 294 PRO B O 1
ATOM 1433 N N . SER B 1 6 ? -43.09989 9.77129 15.94581 1.000 15.55649 295 SER B N 1
ATOM 1434 C CA . SER B 1 6 ? -41.70897 9.42331 16.16058 1.000 16.12741 295 SER B CA 1
ATOM 1435 C C . SER B 1 6 ? -40.80799 10.47770 15.51874 1.000 16.11967 295 SER B C 1
ATOM 1436 O O . SER B 1 6 ? -41.25568 11.27316 14.69020 1.000 12.81759 295 SER B O 1
ATOM 1444 N N . PRO B 1 7 ? -39.52669 10.49515 15.88558 1.000 15.03403 296 PRO B N 1
ATOM 1445 C CA . PRO B 1 7 ? -38.57701 11.39841 15.20834 1.000 15.56093 296 PRO B CA 1
ATOM 1446 C C . PRO B 1 7 ? -38.51153 11.08151 13.73251 1.000 14.72914 296 PRO B C 1
ATOM 1447 O O . PRO B 1 7 ? -38.80051 9.94620 13.32917 1.000 15.15402 296 PRO B O 1
ATOM 1458 N N . PRO B 1 8 ? -38.15216 12.05025 12.89063 1.000 15.33902 297 PRO B N 1
ATOM 1459 C CA . PRO B 1 8 ? -37.96443 11.74830 11.46230 1.000 15.83834 297 PRO B CA 1
ATOM 1460 C C . PRO B 1 8 ? -36.85697 10.72626 11.27995 1.000 16.35789 297 PRO B C 1
ATOM 1461 O O . PRO B 1 8 ? -35.96002 10.60423 12.11607 1.000 17.28041 297 PRO B O 1
ATOM 1472 N N . ARG B 1 9 ? -36.94429 9.96633 10.19083 1.000 16.10900 298 ARG B N 1
ATOM 1473 C CA . ARG B 1 9 ? -36.00647 8.89070 9.90986 1.000 18.26748 298 ARG B CA 1
ATOM 1474 C C . ARG B 1 9 ? -35.08419 9.26577 8.76170 1.000 17.03466 298 ARG B C 1
ATOM 1475 O O . ARG B 1 9 ? -35.41132 10.10118 7.91887 1.000 15.88893 298 ARG B O 1
ATOM 1496 N N . GLY B 1 10 ? -33.92756 8.61445 8.73050 1.000 16.70395 299 GLY B N 1
ATOM 1497 C CA . GLY B 1 10 ? -33.00875 8.74473 7.61933 1.000 16.81012 299 GLY B CA 1
ATOM 1498 C C . GLY B 1 10 ? -32.56084 10.15319 7.31809 1.000 14.26453 299 GLY B C 1
ATOM 1499 O O . GLY B 1 10 ? -32.53968 10.57506 6.15882 1.000 16.67298 299 GLY B O 1
ATOM 1503 N N . ILE B 1 11 ? -32.17124 10.88514 8.35596 1.000 13.08262 300 ILE B N 1
ATOM 1504 C CA . ILE B 1 11 ? -31.76806 12.27275 8.17202 1.000 14.57154 300 ILE B CA 1
ATOM 1505 C C . ILE B 1 11 ? -30.39201 12.30502 7.52357 1.000 17.25716 300 ILE B C 1
ATOM 1506 O O . ILE B 1 11 ? -29.42685 11.73284 8.04406 1.000 15.61092 300 ILE B O 1
ATOM 1522 N N . LYS B 1 12 ? -30.29028 13.00063 6.39628 1.000 14.41742 301 LYS B N 1
ATOM 1523 C CA . LYS B 1 12 ? -29.07067 13.05517 5.60612 1.000 17.64610 301 LYS B CA 1
ATOM 1524 C C . LYS B 1 12 ? -28.71314 14.50720 5.32300 1.000 17.63344 301 LYS B C 1
ATOM 1525 O O . LYS B 1 12 ? -29.58602 15.32140 5.01456 1.000 13.50606 301 LYS B O 1
ATOM 1544 N N . VAL B 1 13 ? -27.42891 14.82676 5.43209 1.000 17.96423 302 VAL B N 1
ATOM 1545 C CA . VAL B 1 13 ? -26.90210 16.13344 5.06112 1.000 15.28221 302 VAL B CA 1
ATOM 1546 C C . VAL B 1 13 ? -26.01120 15.94310 3.84201 1.000 17.89321 302 VAL B C 1
ATOM 1547 O O . VAL B 1 13 ? -25.19090 15.01622 3.79648 1.000 16.04391 302 VAL B O 1
ATOM 1560 N N . SER B 1 14 ? -26.18533 16.81351 2.85128 1.000 16.31670 303 SER B N 1
ATOM 1561 C CA . SER B 1 14 ? -25.44585 16.72303 1.60285 1.000 17.46591 303 SER B CA 1
ATOM 1562 C C . SER B 1 14 ? -25.27856 18.12440 1.02691 1.000 21.22573 303 SER B C 1
ATOM 1563 O O . SER B 1 14 ? -25.80376 19.10801 1.56717 1.000 15.86684 303 SER B O 1
ATOM 1571 N N . GLU B 1 15 ? -24.53776 18.20018 -0.08918 1.000 19.97629 304 GLU B N 1
ATOM 1572 C CA . GLU B 1 15 ? -24.30056 19.45453 -0.80490 1.000 20.58985 304 GLU B CA 1
ATOM 1573 C C . GLU B 1 15 ? -23.84595 20.54501 0.15977 1.000 17.61080 304 GLU B C 1
ATOM 1574 O O . GLU B 1 15 ? -24.31940 21.68231 0.13497 1.000 17.69808 304 GLU B O 1
ATOM 1586 N N . VAL B 1 16 ? -22.89246 20.19214 1.01304 1.000 16.49347 305 VAL B N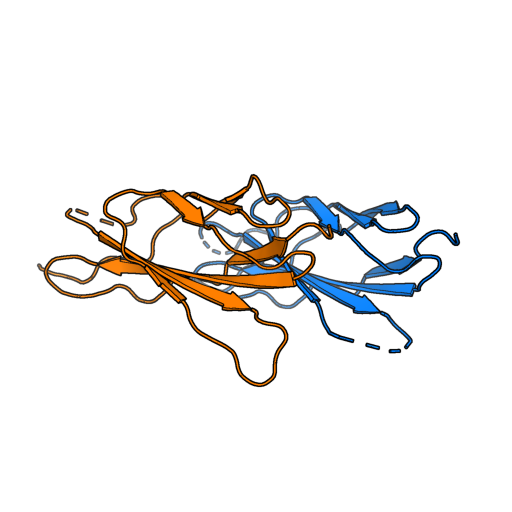 1
ATOM 1587 C CA . VAL B 1 16 ? -22.28562 21.16778 1.91097 1.000 16.07674 305 VAL B CA 1
ATOM 1588 C C . VAL B 1 16 ? -21.31594 22.03791 1.11843 1.000 14.89453 305 VAL B C 1
ATOM 1589 O O . VAL B 1 16 ? -20.33709 21.53573 0.55035 1.000 12.61869 305 VAL B O 1
ATOM 1602 N N . THR B 1 17 ? -21.57755 23.34560 1.09303 1.000 14.62347 306 THR B N 1
ATOM 1603 C CA . THR B 1 17 ? -20.70014 24.31511 0.47523 1.000 16.61791 306 THR B CA 1
ATOM 1604 C C . THR B 1 17 ? -20.08513 25.19678 1.57434 1.000 16.49341 306 THR B C 1
ATOM 1605 O O . THR B 1 17 ? -19.96801 24.78499 2.74544 1.000 13.06030 306 THR B O 1
ATOM 1616 N N . THR B 1 18 ? -19.68324 26.40143 1.19945 1.000 16.46617 307 THR B N 1
ATOM 1617 C CA . THR B 1 18 ? -19.12589 27.33413 2.17260 1.000 17.04943 307 THR B CA 1
ATOM 1618 C C . THR B 1 18 ? -20.20579 27.95820 3.04946 1.000 16.51411 307 THR B C 1
ATOM 1619 O O . THR B 1 18 ? -19.94996 28.24203 4.23025 1.000 14.56799 307 THR B O 1
ATOM 1630 N N . ARG B 1 19 ? -21.42668 28.13736 2.50444 1.000 12.54673 308 ARG B N 1
ATOM 1631 C CA . ARG B 1 19 ? -22.47176 28.86134 3.21869 1.000 16.29066 308 ARG B CA 1
ATOM 1632 C C . ARG B 1 19 ? -23.83799 28.20945 3.06792 1.000 12.96319 308 ARG B C 1
ATOM 1633 O O . ARG B 1 19 ? -24.83754 28.81027 3.48290 1.000 11.07480 308 ARG B O 1
ATOM 1654 N N . THR B 1 20 ? -23.91024 26.99851 2.52330 1.000 15.07895 309 THR B N 1
ATOM 1655 C CA . THR B 1 20 ? -25.17714 26.31142 2.36537 1.000 12.90330 309 THR B CA 1
ATOM 1656 C C . THR B 1 20 ? -25.00499 24.84520 2.71857 1.000 12.87471 309 THR B C 1
ATOM 1657 O O . THR B 1 20 ? -23.89718 24.30905 2.73047 1.000 12.16998 309 THR B O 1
ATOM 1668 N N . ALA B 1 21 ? -26.13649 24.18639 2.94606 1.000 13.77486 310 ALA B N 1
ATOM 1669 C CA . ALA B 1 21 ? -26.18075 22.76017 3.23449 1.000 12.13100 310 ALA B CA 1
ATOM 1670 C C . ALA B 1 21 ? -27.60520 22.28582 2.99049 1.000 13.68178 310 ALA B C 1
ATOM 1671 O O . ALA B 1 21 ? -28.55230 23.02736 3.25042 1.000 14.25979 310 ALA B O 1
ATOM 1678 N N . ARG B 1 22 ? -27.75549 21.06974 2.47919 1.000 14.71620 311 ARG B N 1
ATOM 1679 C CA . ARG B 1 22 ? -29.06927 20.49419 2.23101 1.000 15.69889 311 ARG B CA 1
ATOM 1680 C C . ARG B 1 22 ? -29.33231 19.36588 3.21593 1.000 15.61143 311 ARG B C 1
ATOM 1681 O O . ARG B 1 22 ? -28.48073 18.49098 3.41046 1.000 13.36694 311 ARG B O 1
ATOM 1702 N N . LEU B 1 23 ? -30.50875 19.39582 3.83451 1.000 14.34165 312 LEU B N 1
ATOM 1703 C CA . LEU B 1 23 ? -30.96370 18.36329 4.75155 1.000 14.28543 312 LEU B CA 1
ATOM 1704 C C . LEU B 1 23 ? -32.13039 17.62976 4.10745 1.000 14.25399 312 LEU B C 1
ATOM 1705 O O . LEU B 1 23 ? -32.96476 18.24231 3.43253 1.000 13.21120 312 LEU B O 1
ATOM 1721 N N . SER B 1 24 ? -32.17073 16.31541 4.30077 1.000 13.26121 313 SER B N 1
ATOM 1722 C CA . SER B 1 24 ? -33.16289 15.44339 3.69107 1.000 15.88261 313 SER B CA 1
ATOM 1723 C C . SER B 1 24 ? -33.52511 14.36156 4.69045 1.000 15.23341 313 SER B C 1
ATOM 1724 O O . SER B 1 24 ? -32.64948 13.87380 5.40840 1.000 15.42092 313 SER B O 1
ATOM 1732 N N . TRP B 1 25 ? -34.79700 13.97258 4.73432 1.000 14.49349 314 TRP B N 1
ATOM 1733 C CA . TRP B 1 25 ? -35.20585 12.93660 5.67223 1.000 14.60214 314 TRP B CA 1
ATOM 1734 C C . TRP B 1 25 ? -36.49130 12.27370 5.20319 1.000 16.90953 314 TRP B C 1
ATOM 1735 O O . TRP B 1 25 ? -37.02185 12.57592 4.13115 1.000 13.59471 314 TRP B O 1
ATOM 1756 N N . GLN B 1 26 ? -36.97213 11.33870 6.02199 1.000 15.29551 315 GLN B N 1
ATOM 1757 C CA . GLN B 1 26 ? -38.18613 10.58034 5.76918 1.000 16.00835 315 GLN B CA 1
ATOM 1758 C C . GLN B 1 26 ? -39.19678 10.82875 6.88330 1.000 18.04019 315 GLN B C 1
ATOM 1759 O O . GLN B 1 26 ? -38.82680 11.04852 8.04064 1.000 15.14836 315 GLN B O 1
ATOM 1773 N N . SER B 1 27 ? -40.48334 10.73848 6.53905 1.000 16.87521 316 SER B N 1
ATOM 1774 C CA . SER B 1 27 ? -41.52212 10.86055 7.54325 1.000 17.64493 316 SER B CA 1
ATOM 1775 C C . SER B 1 27 ? -41.37982 9.74978 8.58178 1.000 17.48806 316 SER B C 1
ATOM 1776 O O . SER B 1 27 ? -40.83545 8.67573 8.29618 1.000 20.64327 316 SER B O 1
ATOM 1784 N N . PRO B 1 28 ? -41.87385 9.98799 9.80369 1.000 16.38959 317 PRO B N 1
ATOM 1785 C CA . PRO B 1 28 ? -41.86973 8.94771 10.84060 1.000 20.37726 317 PRO B CA 1
ATOM 1786 C C . PRO B 1 28 ? -42.70972 7.72505 10.44478 1.000 20.46259 317 PRO B C 1
ATOM 1787 O O . PRO B 1 28 ? -43.75321 7.95417 9.82506 1.000 15.64697 317 PRO B O 1
ATOM 1798 N N . VAL B 1 36 ? -51.28438 14.58647 9.61294 1.000 32.87829 325 VAL B N 1
ATOM 1799 C CA . VAL B 1 36 ? -50.19612 15.06161 8.77037 1.000 31.56603 325 VAL B CA 1
ATOM 1800 C C . VAL B 1 36 ? -49.13730 15.76261 9.62482 1.000 32.25648 325 VAL B C 1
ATOM 1801 O O . VAL B 1 36 ? -49.42180 16.21746 10.73456 1.000 33.33195 325 VAL B O 1
ATOM 1805 N N . VAL B 1 37 ? -47.92649 15.88448 9.08727 1.000 29.33740 326 VAL B N 1
ATOM 1806 C CA . VAL B 1 37 ? -46.73690 16.16102 9.88141 1.000 24.06566 326 VAL B CA 1
ATOM 1807 C C . VAL B 1 37 ? -46.03158 17.40837 9.36860 1.000 25.42458 326 VAL B C 1
ATOM 1808 O O . VAL B 1 37 ? -45.91343 17.62402 8.15695 1.000 29.71531 326 VAL B O 1
ATOM 1821 N N . THR B 1 38 ? -45.57140 18.22792 10.30904 1.000 21.58496 327 THR B N 1
ATOM 1822 C CA . THR B 1 38 ? -44.67195 19.34085 10.05539 1.000 21.98910 327 THR B CA 1
ATOM 1823 C C . THR B 1 38 ? -43.39540 19.08774 10.84356 1.000 17.52546 327 THR B C 1
ATOM 1824 O O . THR B 1 38 ? -43.35279 18.22811 11.73005 1.000 18.94747 327 THR B O 1
ATOM 1835 N N . TYR B 1 39 ? -42.33645 19.80441 10.48023 1.000 14.26956 328 TYR B N 1
ATOM 1836 C CA . TYR B 1 39 ? -41.00526 19.53249 11.00443 1.000 12.89252 328 TYR B CA 1
ATOM 1837 C C . TYR B 1 39 ? -40.35104 20.80707 11.52186 1.000 14.73080 328 TYR B C 1
ATOM 1838 O O . TYR B 1 39 ? -40.42175 21.85994 10.88332 1.000 14.27916 328 TYR B O 1
ATOM 1856 N N . ILE B 1 40 ? -39.73536 20.69959 12.69600 1.000 13.22590 329 ILE B N 1
ATOM 1857 C CA . ILE B 1 40 ? -38.90123 21.74717 13.26810 1.000 12.74569 329 ILE B CA 1
ATOM 1858 C C . ILE B 1 40 ? -37.45045 21.34247 13.04867 1.000 13.70610 329 ILE B C 1
ATOM 1859 O O . ILE B 1 40 ? -37.01383 20.28410 13.51499 1.000 14.83426 329 ILE B O 1
ATOM 1875 N N . VAL B 1 41 ? -36.70694 22.17008 12.32227 1.000 12.36219 330 VAL B N 1
ATOM 1876 C CA . VAL B 1 41 ? -35.27221 21.99225 12.12549 1.000 9.29135 330 VAL B CA 1
ATOM 1877 C C . VAL B 1 41 ? -34.55027 23.03106 12.97399 1.000 12.57168 330 VAL B C 1
ATOM 1878 O O . VAL B 1 41 ? -34.72076 24.23837 12.77513 1.000 12.47672 330 VAL B O 1
ATOM 1891 N N . ARG B 1 42 ? -33.70963 22.57293 13.88815 1.000 10.15594 331 ARG B N 1
ATOM 1892 C CA . ARG B 1 42 ? -32.92986 23.46357 14.73008 1.000 9.46991 331 ARG B CA 1
ATOM 1893 C C . ARG B 1 42 ? -31.45647 23.14715 14.54524 1.000 10.36103 331 ARG B C 1
ATOM 1894 O O . ARG B 1 42 ? -31.05997 21.97599 14.55962 1.000 10.78207 331 ARG B O 1
ATOM 1915 N N . TYR B 1 43 ? -30.65335 24.18727 14.33260 1.000 8.57496 332 TYR B N 1
ATOM 1916 C CA . TYR B 1 43 ? -29.23227 24.00209 14.06716 1.000 8.84619 332 TYR B CA 1
ATOM 1917 C C . TYR B 1 43 ? -28.44007 25.10172 14.75011 1.000 11.04227 332 TYR B C 1
ATOM 1918 O O . TYR B 1 43 ? -28.97926 26.15735 15.07866 1.000 9.20046 332 TYR B O 1
ATOM 1936 N N . TRP B 1 44 ? -27.14687 24.84958 14.95599 1.000 8.58611 333 TRP B N 1
ATOM 1937 C CA . TRP B 1 44 ? -26.30084 25.80333 15.66601 1.000 9.65186 333 TRP B CA 1
ATOM 1938 C C . TRP B 1 44 ? -24.83526 25.46061 15.42923 1.000 11.43912 333 TRP B C 1
ATOM 1939 O O . TRP B 1 44 ? -24.48080 24.28863 15.25595 1.000 10.30594 333 TRP B O 1
ATOM 1960 N N . ARG B 1 45 ? -23.99057 26.49610 15.44199 1.000 11.58198 334 ARG B N 1
ATOM 1961 C CA . ARG B 1 45 ? -22.54977 26.28638 15.51379 1.000 10.41251 334 ARG B CA 1
ATOM 1962 C C . ARG B 1 45 ? -22.21629 25.59321 16.82751 1.000 13.10361 334 ARG B C 1
ATOM 1963 O O . ARG B 1 45 ? -22.52642 26.11125 17.90209 1.000 14.35748 334 ARG B O 1
ATOM 1971 N N . ASP B 1 46 ? -21.57904 24.42598 16.75615 1.000 11.33746 335 ASP B N 1
ATOM 1972 C CA . ASP B 1 46 ? -21.53503 23.52343 17.90231 1.000 13.21833 335 ASP B CA 1
ATOM 1973 C C . ASP B 1 46 ? -20.15050 23.38037 18.53547 1.000 18.38926 335 ASP B C 1
ATOM 1974 O O . ASP B 1 46 ? -19.96466 22.49702 19.38023 1.000 18.36197 335 ASP B O 1
ATOM 1979 N N . GLU B 1 47 ? -19.17533 24.21962 18.17264 1.000 17.73130 336 GLU B N 1
ATOM 1980 C CA . GLU B 1 47 ? -17.84580 24.14798 18.77437 1.000 17.26680 336 GLU B CA 1
ATOM 1981 C C . GLU B 1 47 ? -17.57700 25.33599 19.69912 1.000 22.44600 336 GLU B C 1
ATOM 1982 O O . GLU B 1 47 ? -16.44150 25.79414 19.83783 1.000 26.15724 336 GLU B O 1
ATOM 1988 N N . GLU B 1 48 ? -18.61806 25.84943 20.33566 1.000 19.47988 337 GLU B N 1
ATOM 1989 C CA . GLU B 1 48 ? -18.50715 27.01135 21.19808 1.000 22.01118 337 GLU B CA 1
ATOM 1990 C C . GLU B 1 48 ? -19.03882 26.67842 22.58582 1.000 23.91681 337 GLU B C 1
ATOM 1991 O O . GLU B 1 48 ? -19.82526 25.74334 22.76302 1.000 21.80878 337 GLU B O 1
ATOM 1997 N N . SER B 1 49 ? -18.60556 27.46834 23.57306 1.000 25.55557 338 SER B N 1
ATOM 1998 C CA . SER B 1 49 ? -19.13052 27.32708 24.92870 1.000 24.71077 338 SER B CA 1
ATOM 1999 C C . SER B 1 49 ? -20.63144 27.60983 24.96309 1.000 22.16192 338 SER B C 1
ATOM 2000 O O . SER B 1 49 ? -21.41434 26.85137 25.54596 1.000 22.35834 338 SER B O 1
ATOM 2003 N N . ARG B 1 50 ? -21.05137 28.71130 24.35418 1.000 23.55364 339 ARG B N 1
ATOM 2004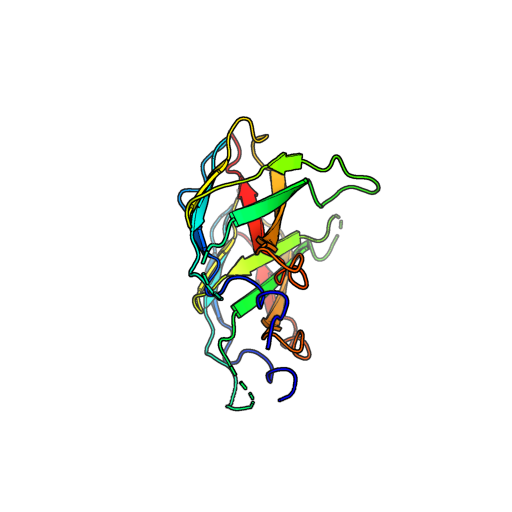 C CA . ARG B 1 50 ? -22.46597 29.01488 24.20011 1.000 21.81613 339 ARG B CA 1
ATOM 2005 C C . ARG B 1 50 ? -22.76570 29.21175 22.72416 1.000 20.16859 339 ARG B C 1
ATOM 2006 O O . ARG B 1 50 ? -21.95336 29.78239 21.98947 1.000 18.25958 339 ARG B O 1
ATOM 2014 N N . SER B 1 51 ? -23.93041 28.73388 22.29784 1.000 17.28662 340 SER B N 1
ATOM 2015 C CA . SER B 1 51 ? -24.31261 28.71206 20.89388 1.000 19.72886 340 SER B CA 1
ATOM 2016 C C . SER B 1 51 ? -25.48084 29.65585 20.63346 1.000 17.93245 340 SER B C 1
ATOM 2017 O O . SER B 1 51 ? -26.11386 30.16956 21.55960 1.000 21.62979 340 SER B O 1
ATOM 2020 N N . GLN B 1 52 ? -25.76585 29.86553 19.34505 1.000 15.67517 341 GLN B N 1
ATOM 2021 C CA . GLN B 1 52 ? -26.91651 30.64417 18.89318 1.000 14.86668 341 GLN B CA 1
ATOM 2022 C C . GLN B 1 52 ? -27.83222 29.72428 18.09343 1.000 16.06019 341 GLN B C 1
ATOM 2023 O O . GLN B 1 52 ? -27.49888 29.31517 16.97399 1.000 15.05991 341 GLN B O 1
ATOM 2029 N N . LEU B 1 53 ? -28.98288 29.39904 18.66937 1.000 15.27198 342 LEU B N 1
ATOM 2030 C CA . LEU B 1 53 ? -29.86129 28.39149 18.09242 1.000 11.93417 342 LEU B CA 1
ATOM 2031 C C . LEU B 1 53 ? -30.72072 28.99189 16.98856 1.000 15.36905 342 LEU B C 1
ATOM 2032 O O . LEU B 1 53 ? -31.36524 30.02869 17.18583 1.000 16.31487 342 LEU B O 1
ATOM 2037 N N . HIS B 1 54 ? -30.70759 28.34880 15.81977 1.000 12.36873 343 HIS B N 1
ATOM 2038 C CA . HIS B 1 54 ? -31.61902 28.66027 14.72267 1.000 13.81778 343 HIS B CA 1
ATOM 2039 C C . HIS B 1 54 ? -32.74771 27.63690 14.70828 1.000 11.88186 343 HIS B C 1
ATOM 2040 O O . HIS B 1 54 ? -32.49846 26.43911 14.85046 1.000 10.96102 343 HIS B O 1
ATOM 2054 N N . GLN B 1 55 ? -33.98545 28.09777 14.56614 1.000 13.98284 344 GLN B N 1
ATOM 2055 C CA . GLN B 1 55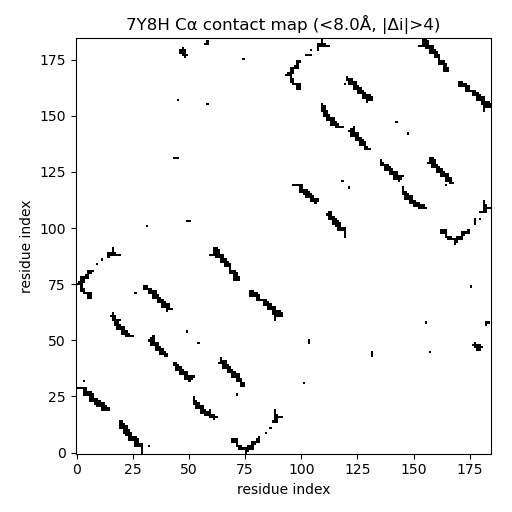 ? -35.13283 27.20042 14.50384 1.000 13.91205 344 GLN B CA 1
ATOM 2056 C C . GLN B 1 55 ? -35.99754 27.55587 13.30442 1.000 17.22224 344 GLN B C 1
ATOM 2057 O O . GLN B 1 55 ? -36.40397 28.71228 13.15460 1.000 15.35783 344 GLN B O 1
ATOM 2071 N N . LEU B 1 56 ? -36.29977 26.56299 12.47014 1.000 15.29896 345 LEU B N 1
ATOM 2072 C CA . LEU B 1 56 ? -37.11384 26.76255 11.28289 1.000 16.69996 345 LEU B CA 1
ATOM 2073 C C . LEU B 1 56 ? -38.09619 25.61386 11.16362 1.000 17.68525 345 LEU B C 1
ATOM 2074 O O . LEU B 1 56 ? -37.77601 24.47411 11.50594 1.000 16.28779 345 LEU B O 1
ATOM 2090 N N A THR B 1 57 ? -39.28938 25.92565 10.67136 0.327 18.37483 346 THR B N 1
ATOM 2091 N N B THR B 1 57 ? -39.30467 25.92184 10.70789 0.673 17.89412 346 THR B N 1
ATOM 2092 C CA A THR B 1 57 ? -40.35471 24.95368 10.48271 0.327 17.36173 346 THR B CA 1
ATOM 2093 C CA B THR B 1 57 ? -40.33684 24.91845 10.49833 0.673 17.50540 346 THR B CA 1
ATOM 2094 C C A THR B 1 57 ? -40.52928 24.66875 8.99628 0.327 18.12872 346 THR B C 1
ATOM 2095 C C B THR B 1 57 ? -40.49096 24.65364 9.00443 0.673 18.04272 346 THR B C 1
ATOM 2096 O O A THR B 1 57 ? -40.46274 25.58362 8.16772 0.327 18.06991 346 THR B O 1
ATOM 2097 O O B THR B 1 57 ? -40.35998 25.56510 8.17888 0.673 17.42981 346 THR B O 1
ATOM 2118 N N . PHE B 1 58 ? -40.78086 23.40487 8.65865 1.000 17.76727 347 PHE B N 1
ATOM 2119 C CA . PHE B 1 58 ? -40.89195 22.99542 7.26725 1.000 18.36692 347 PHE B CA 1
ATOM 2120 C C . PHE B 1 58 ? -42.07462 22.05496 7.12354 1.000 19.51847 347 PHE B C 1
ATOM 2121 O O . PHE B 1 58 ? -42.32195 21.20969 7.98838 1.000 18.55241 347 PHE B O 1
ATOM 2138 N N . GLN B 1 59 ? -42.80435 22.22399 6.02842 1.000 21.37061 348 GLN B N 1
ATOM 2139 C CA . GLN B 1 59 ? -43.92657 21.37287 5.66440 1.000 23.31407 348 GLN B CA 1
ATOM 2140 C C . GLN B 1 59 ? -43.51569 20.20313 4.78356 1.000 21.10995 348 GLN B C 1
ATOM 2141 O O . GLN B 1 59 ? -44.37576 19.40496 4.39931 1.000 22.14595 348 GLN B O 1
ATOM 2155 N N . VAL B 1 60 ? -42.22630 20.07823 4.47413 1.000 20.29289 349 VAL B N 1
ATOM 2156 C CA . VAL B 1 60 ? -41.71355 19.08647 3.54383 1.000 17.21707 349 VAL B CA 1
ATOM 2157 C C . VAL B 1 60 ? -40.54837 18.36187 4.20453 1.000 18.40669 349 VAL B C 1
ATOM 2158 O O . VAL B 1 60 ? -40.06140 18.76582 5.25553 1.000 17.80504 349 VAL B 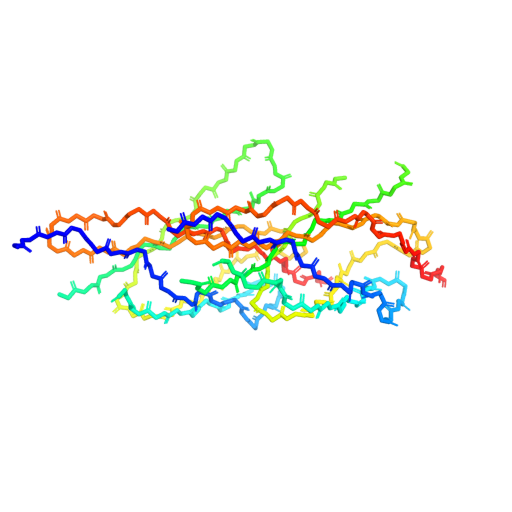O 1
ATOM 2171 N N . THR B 1 61 ? -40.08981 17.28637 3.57016 1.000 17.03396 350 THR B N 1
ATOM 2172 C CA . THR B 1 61 ? -39.04137 16.44334 4.14985 1.000 17.16756 350 THR B CA 1
ATOM 2173 C C . THR B 1 61 ? -37.64974 16.83423 3.66698 1.000 15.48111 350 THR B C 1
ATOM 2174 O O . THR B 1 61 ? -36.80747 15.97111 3.40034 1.000 16.50660 350 THR B O 1
ATOM 2185 N N . SER B 1 62 ? -37.37621 18.12844 3.54383 1.000 17.50606 351 SER B N 1
ATOM 2186 C CA . SER B 1 62 ? -36.06158 18.60004 3.14067 1.000 14.99889 351 SER B CA 1
ATOM 2187 C C . SER B 1 62 ? -35.99304 20.08354 3.45817 1.000 16.52583 351 SER B C 1
ATOM 2188 O O . SER B 1 62 ? -37.01838 20.77173 3.53765 1.000 15.08150 351 SER B O 1
ATOM 2196 N N . ALA B 1 63 ? -34.76454 20.56886 3.61040 1.000 16.25723 352 ALA B N 1
ATOM 2197 C CA . ALA B 1 63 ? -34.51754 21.95313 3.98408 1.000 16.75714 352 ALA B CA 1
ATOM 2198 C C . ALA B 1 63 ? -33.13903 22.35879 3.48446 1.000 17.53172 352 ALA B C 1
ATOM 2199 O O . ALA B 1 63 ? -32.16343 21.63278 3.68844 1.000 16.91945 352 ALA B O 1
ATOM 2206 N N . ASN B 1 64 ? -33.07192 23.49739 2.80436 1.000 16.97926 353 ASN B N 1
ATOM 2207 C CA . ASN B 1 64 ? -31.81535 24.06377 2.33524 1.000 15.46669 353 ASN B CA 1
ATOM 2208 C C . ASN B 1 64 ? -31.40886 25.17006 3.30057 1.000 16.84552 353 ASN B C 1
ATOM 2209 O O . ASN B 1 64 ? -32.04392 26.22900 3.34822 1.000 19.99988 353 ASN B O 1
ATOM 2220 N N . LEU B 1 65 ? -30.36934 24.90564 4.08802 1.000 15.31546 354 LEU B N 1
ATOM 2221 C CA . LEU B 1 65 ? -29.84725 25.88861 5.02504 1.000 13.21181 354 LEU B CA 1
ATOM 2222 C C . LEU B 1 65 ? -29.01912 26.92731 4.28164 1.000 15.55417 354 LEU B C 1
ATOM 2223 O O . LEU B 1 65 ? -28.28055 26.59808 3.34508 1.000 12.04638 354 LEU B O 1
ATOM 2239 N N . LYS B 1 66 ? -29.15237 28.18530 4.70425 1.000 15.74506 355 LYS B N 1
ATOM 2240 C CA . LYS B 1 66 ? -28.49330 29.30619 4.05789 1.000 15.86951 355 LYS B CA 1
ATOM 2241 C C . LYS B 1 66 ? -27.82982 30.19323 5.10345 1.000 16.63230 355 LYS B C 1
ATOM 2242 O O . LYS B 1 66 ? -28.10689 30.10506 6.30301 1.000 16.74944 355 LYS B O 1
ATOM 2261 N N . ASP B 1 67 ? -26.95201 31.07020 4.61387 1.000 15.58011 356 ASP B N 1
ATOM 2262 C CA . ASP B 1 67 ? -26.27159 32.06671 5.43246 1.000 16.75861 356 ASP B CA 1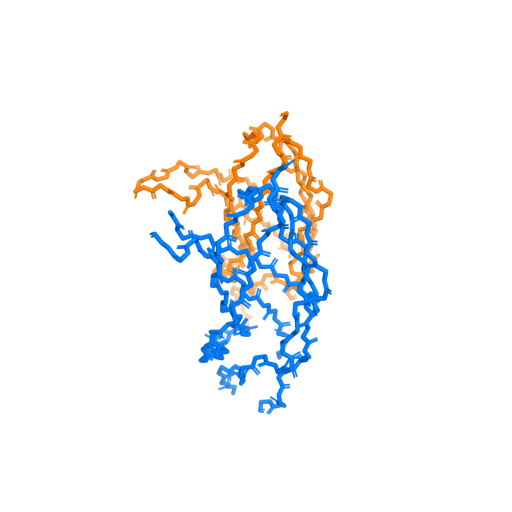
ATOM 2263 C C . ASP B 1 67 ? -25.41624 31.41848 6.51812 1.000 14.81862 356 ASP B C 1
ATOM 2264 O O . ASP B 1 67 ? -25.23578 31.97272 7.60202 1.000 14.19044 356 ASP B O 1
ATOM 2273 N N . LEU B 1 68 ? -24.87082 30.24516 6.23099 1.000 14.49954 357 LEU B N 1
ATOM 2274 C CA . LEU B 1 68 ? -23.96633 29.59054 7.15613 1.000 12.87534 357 LEU B CA 1
ATOM 2275 C C . LEU B 1 68 ? -22.57722 30.21066 7.04681 1.000 13.26365 357 LEU B C 1
ATOM 2276 O O . LEU B 1 68 ? -22.20868 30.80808 6.03390 1.000 13.81036 357 LEU B O 1
ATOM 2292 N N . HIS B 1 69 ? -21.82707 30.10778 8.12457 1.000 11.56526 358 HIS B N 1
ATOM 2293 C CA . HIS B 1 69 ? -20.46936 30.63571 8.12229 1.000 14.69077 358 HIS B CA 1
ATOM 2294 C C . HIS B 1 69 ? -19.48745 29.60783 7.55810 1.000 14.56524 358 HIS B C 1
ATOM 2295 O O . HIS B 1 69 ? -19.56777 28.41796 7.89715 1.000 12.97816 358 HIS B O 1
ATOM 2309 N N . PRO B 1 70 ? -18.55461 30.03876 6.70338 1.000 12.71382 359 PRO B N 1
ATOM 2310 C CA . PRO B 1 70 ? -17.60711 29.08076 6.11049 1.000 14.00542 359 PRO B CA 1
ATOM 2311 C C . PRO B 1 70 ? -16.70345 28.44226 7.15753 1.000 14.60887 359 PRO B C 1
ATOM 2312 O O . PRO B 1 70 ? -16.45967 28.99356 8.23482 1.000 15.64229 359 PRO B O 1
ATOM 2323 N N . GLY B 1 71 ? -16.18593 27.26937 6.80525 1.000 13.21101 360 GLY B N 1
ATOM 2324 C CA . GLY B 1 71 ? -15.19664 26.60991 7.64795 1.000 15.99151 360 GLY B CA 1
ATOM 2325 C C . GLY B 1 71 ? -15.63401 26.41425 9.08070 1.000 13.79079 360 GLY B C 1
ATOM 2326 O O . GLY B 1 71 ? -14.82435 26.57215 10.00372 1.000 12.74796 360 GLY B O 1
ATOM 2327 N N . THR B 1 72 ? -16.90265 26.06246 9.28802 1.000 13.21638 361 THR B N 1
ATOM 2328 C CA . THR B 1 72 ? -17.47392 26.00027 10.62619 1.000 14.31893 361 THR B CA 1
ATOM 2329 C C . THR B 1 72 ? -18.30868 24.73249 10.80715 1.000 13.01727 361 THR B C 1
ATOM 2330 O O . THR B 1 72 ? -19.03315 24.30981 9.90270 1.000 10.57535 361 THR B O 1
ATOM 2334 N N . SER B 1 73 ? -18.17778 24.13464 11.98754 1.000 12.90032 362 SER B N 1
ATOM 2335 C CA . SER B 1 73 ? -18.89570 22.91800 12.34454 1.000 12.68366 362 SER B CA 1
ATOM 2336 C C . SER B 1 73 ? -20.27581 23.26475 12.89303 1.000 12.07881 362 SER B C 1
ATOM 2337 O O . SER B 1 73 ? -20.42924 24.18438 13.70682 1.000 11.56909 362 SER B O 1
ATOM 2345 N N . TYR B 1 74 ? -21.27549 22.51558 12.43132 1.000 10.71986 363 TYR B N 1
ATOM 2346 C CA . TYR B 1 74 ? -22.66927 22.74073 12.77428 1.000 9.69798 363 TYR B CA 1
ATOM 2347 C C . TYR B 1 74 ? -23.29637 21.44437 13.27116 1.000 9.62957 363 TYR B C 1
ATOM 2348 O O . TYR B 1 74 ? -22.94217 20.35166 12.81652 1.000 10.62025 363 TYR B O 1
ATOM 2366 N N . ALA B 1 75 ? -24.26052 21.58079 14.18466 1.000 8.72065 364 ALA B N 1
ATOM 2367 C CA . ALA B 1 75 ? -25.12288 20.48259 14.59744 1.000 9.44862 364 ALA B CA 1
ATOM 2368 C C . ALA B 1 75 ? -26.56831 20.79136 14.22262 1.000 10.27746 364 ALA B C 1
ATOM 2369 O O . ALA B 1 75 ? -27.00475 21.94292 14.21395 1.000 9.38067 364 ALA B O 1
ATOM 2376 N N . VAL B 1 76 ? -27.32127 19.73851 13.95320 1.000 9.55574 365 VAL B N 1
ATOM 2377 C CA . VAL B 1 76 ? -28.70833 19.84121 13.52364 1.000 10.59481 365 VAL B CA 1
ATOM 2378 C C . VAL B 1 76 ? -29.51970 18.77057 14.24037 1.000 10.41891 365 VAL B C 1
ATOM 2379 O O . VAL B 1 76 ? -29.05428 17.64118 14.43899 1.000 9.93528 365 VAL B O 1
ATOM 2392 N N . GLN B 1 77 ? -30.74693 19.12503 14.60080 1.000 9.63932 366 GLN B N 1
ATOM 2393 C CA . GLN B 1 77 ? -31.74360 18.19415 15.10315 1.000 12.98512 366 GLN B CA 1
ATOM 2394 C C . GLN B 1 77 ? -33.04795 18.48312 14.38386 1.000 12.78120 366 GLN B C 1
ATOM 2395 O O . GLN B 1 77 ? -33.31336 19.62676 14.00504 1.000 10.90505 366 GLN B O 1
ATOM 2409 N N . ILE B 1 78 ? -33.87478 17.45719 14.20936 1.000 10.74641 367 ILE B N 1
ATOM 2410 C CA . ILE B 1 78 ? -35.18196 17.63027 13.58998 1.000 13.25573 367 ILE B CA 1
ATOM 2411 C C . ILE B 1 78 ? -36.23343 16.95977 14.46241 1.000 16.26024 367 ILE B C 1
ATOM 2412 O O . ILE B 1 78 ? -36.01398 15.87179 15.00949 1.000 10.55604 367 ILE B O 1
ATOM 2428 N N . LEU B 1 79 ? -37.34221 17.66260 14.66010 1.000 13.73430 368 LEU B N 1
ATOM 2429 C CA . LEU B 1 79 ? -38.47579 17.16342 15.41936 1.000 13.32498 368 LEU B CA 1
ATOM 2430 C C . LEU B 1 79 ? -39.66850 17.08113 14.48199 1.000 14.26129 368 LEU B C 1
ATOM 2431 O O . LEU B 1 79 ? -39.85067 17.95515 13.62775 1.000 12.67236 368 LEU B O 1
ATOM 2447 N N . ALA B 1 80 ? -40.45660 16.01583 14.61094 1.000 12.75614 369 ALA B N 1
ATOM 2448 C CA . ALA B 1 80 ? -41.69721 15.86864 13.86058 1.000 16.77145 369 ALA B CA 1
ATOM 2449 C C . ALA B 1 80 ? -42.87448 16.28078 14.73532 1.000 16.69390 369 ALA B C 1
ATOM 2450 O O . ALA B 1 80 ? -42.89817 15.98598 15.93348 1.000 19.97262 369 ALA B O 1
ATOM 2457 N N . GLU B 1 81 ? -43.84900 16.96225 14.12803 1.000 18.47372 370 GLU B N 1
ATOM 2458 C CA . GLU B 1 81 ? -44.99438 17.52311 14.82857 1.000 18.88498 370 GLU B CA 1
ATOM 2459 C C . GLU B 1 81 ? -46.27314 17.03047 14.17300 1.000 17.88968 370 GLU B C 1
ATOM 2460 O O . GLU B 1 81 ? -46.36313 16.95446 12.94374 1.000 18.14485 370 GLU B O 1
ATOM 2472 N N . ASN B 1 82 ? -47.26521 16.70329 14.99122 1.000 17.49492 371 ASN B N 1
ATOM 2473 C CA . ASN B 1 82 ? -48.59641 16.40206 14.47886 1.000 19.14917 371 ASN B CA 1
ATOM 2474 C C . ASN B 1 82 ? -49.60087 17.11960 15.37382 1.000 19.78726 371 ASN B C 1
ATOM 2475 O O . ASN B 1 82 ? -49.24898 18.02521 16.13998 1.000 18.86242 371 ASN B O 1
ATOM 2486 N N . ASP B 1 83 ? -50.87393 16.73078 15.26316 1.000 23.08841 372 ASP B N 1
ATOM 2487 C CA . ASP B 1 83 ? -51.92363 17.41383 16.01347 1.000 21.07399 372 ASP B CA 1
ATOM 2488 C C . ASP B 1 83 ? -51.73367 17.27527 17.51829 1.000 24.86259 372 ASP B C 1
ATOM 2489 O O . ASP B 1 83 ? -52.05919 18.19955 18.27304 1.000 27.46851 372 ASP B O 1
ATOM 2498 N N . VAL B 1 84 ? -51.19541 16.14298 17.96728 1.000 24.16707 373 VAL B N 1
ATOM 2499 C CA . VAL B 1 84 ? -51.05593 15.88475 19.39840 1.000 25.26807 373 VAL B CA 1
ATOM 2500 C C . VAL B 1 84 ? -49.88790 16.67831 19.98144 1.000 27.87403 373 VAL B C 1
ATOM 2501 O O . VAL B 1 84 ? -50.07048 17.50434 20.88435 1.000 29.85024 373 VAL B O 1
ATOM 2514 N N . GLY B 1 85 ? -48.68500 16.44297 19.47190 1.000 25.55984 374 GLY B N 1
ATOM 2515 C CA . GLY B 1 85 ? -47.52430 17.14709 19.97461 1.000 24.41616 374 GLY B CA 1
ATOM 2516 C C . GLY B 1 85 ? -46.30924 16.95156 19.09153 1.000 24.51300 374 GLY B C 1
ATOM 2517 O O . GLY B 1 85 ? -46.40608 16.51268 17.94227 1.000 18.19110 374 GLY B O 1
ATOM 2521 N N . ALA B 1 86 ? -45.15905 17.33141 19.63963 1.000 23.40705 375 ALA B N 1
ATOM 2522 C CA . ALA B 1 86 ? -43.89222 17.19996 18.94126 1.000 20.64913 375 ALA B CA 1
ATOM 2523 C C . ALA B 1 86 ? -43.22839 15.89487 19.34522 1.000 18.82348 375 ALA B C 1
ATOM 2524 O O . ALA B 1 86 ? -43.41502 15.40146 20.46308 1.000 17.46097 375 ALA B O 1
ATOM 2531 N N . SER B 1 87 ? -42.42722 15.35631 18.42930 1.000 17.02702 376 SER B N 1
ATOM 2532 C CA . SER B 1 87 ? -41.68589 14.13987 18.69895 1.000 16.53409 376 SER B CA 1
ATOM 2533 C C . SER B 1 87 ? -40.52350 14.41682 19.63827 1.000 12.22922 376 SER B C 1
ATOM 2534 O O . SER B 1 87 ? -40.11335 15.56492 19.85022 1.000 11.62177 376 SER B O 1
ATOM 2542 N N . ILE B 1 88 ? -40.02446 13.35471 20.25363 1.000 14.10424 377 ILE B N 1
ATOM 2543 C CA . ILE B 1 88 ? -38.65759 13.40393 20.78055 1.000 14.19466 377 ILE B CA 1
ATOM 2544 C C . ILE B 1 88 ? -37.69669 13.84848 19.66275 1.000 13.15702 377 ILE B C 1
ATOM 2545 O O . ILE B 1 88 ? -37.85634 13.43270 18.50673 1.000 10.06248 377 ILE B O 1
ATOM 2561 N N . PRO B 1 89 ? -36.72970 14.71845 19.93152 1.000 10.78711 378 PRO B N 1
ATOM 2562 C CA . PRO B 1 89 ? -35.89433 15.19785 18.82125 1.000 11.31858 378 PRO B CA 1
ATOM 2563 C C . PRO B 1 89 ? -35.01327 14.09273 18.26353 1.000 14.30080 378 PRO B C 1
ATOM 2564 O O . PRO B 1 89 ? -34.64410 13.14174 18.95263 1.000 11.79051 378 PRO B O 1
ATOM 2575 N N . SER B 1 90 ? -34.66771 14.24842 16.99354 1.000 10.95344 379 SER B N 1
ATOM 2576 C CA . SER B 1 90 ? -33.78070 13.33296 16.29667 1.000 11.19346 379 SER B CA 1
ATOM 2577 C C . SER B 1 90 ? -32.42019 13.23678 16.97476 1.000 12.59971 379 SER B C 1
ATOM 2578 O O . SER B 1 90 ? -32.03891 14.07386 17.78362 1.000 12.42716 379 SER B O 1
ATOM 2581 N N . ARG B 1 91 ? -31.66929 12.19994 16.60993 1.000 13.10335 380 ARG B N 1
ATOM 2582 C CA . ARG B 1 91 ? -30.23039 12.20518 16.85032 1.000 13.39858 380 ARG B CA 1
ATOM 2583 C C . ARG B 1 91 ? -29.58597 13.39185 16.14034 1.000 13.91336 380 ARG B C 1
ATOM 2584 O O . ARG B 1 91 ? -30.17443 13.98961 15.23509 1.000 9.70187 380 ARG B O 1
ATOM 2605 N N . LEU B 1 92 ? -28.35486 13.71911 16.54182 1.000 12.26553 381 LEU B N 1
ATOM 2606 C CA . LEU B 1 92 ? -27.67557 14.86240 15.95172 1.000 13.28841 381 LEU B CA 1
ATOM 2607 C C . LEU B 1 92 ? -27.19511 14.52065 14.54706 1.000 13.82202 381 LEU B C 1
ATOM 2608 O O . LEU B 1 92 ? -26.77625 13.38822 14.26923 1.000 10.98806 381 LEU B O 1
ATOM 2624 N N . VAL B 1 93 ? -27.29466 15.50628 13.65415 1.000 10.74398 382 VAL B N 1
ATOM 2625 C CA . VAL B 1 93 ? -26.58354 15.51771 12.38073 1.000 10.53714 382 VAL B CA 1
ATOM 2626 C C . VAL B 1 93 ? -25.54847 16.62962 12.46401 1.000 11.02852 382 VAL B C 1
ATOM 2627 O O . VAL B 1 93 ? -25.89309 17.78110 12.75734 1.000 11.41721 382 VAL B O 1
ATOM 2640 N N . GLN B 1 94 ? -24.27857 16.29100 12.23978 1.000 12.56315 383 GLN B N 1
ATOM 2641 C CA . GLN B 1 94 ? -23.18404 17.24181 12.41411 1.000 10.91755 383 GLN B CA 1
ATOM 2642 C C . GLN B 1 94 ? -22.33294 17.29324 11.15563 1.000 11.30200 383 GLN B C 1
ATOM 2643 O O . GLN B 1 94 ? -21.93170 16.24847 10.62954 1.000 10.63351 383 GLN B O 1
ATOM 2657 N N . PHE B 1 95 ? -22.07169 18.50783 10.67597 1.000 9.39180 384 PHE B N 1
ATOM 2658 C CA . PHE B 1 95 ? -21.35305 18.71894 9.42748 1.000 10.52719 384 PHE B CA 1
ATOM 2659 C C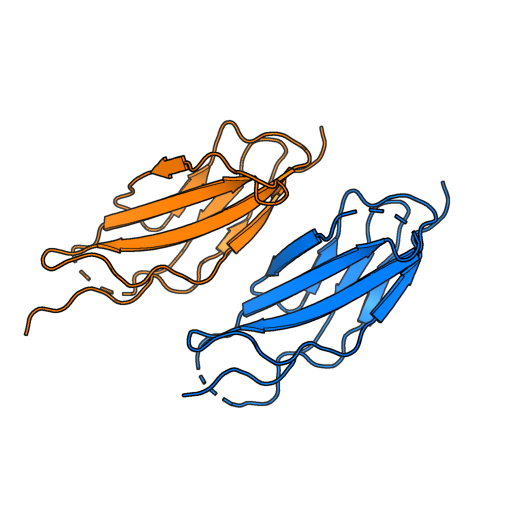 . PHE B 1 95 ? -20.49138 19.96464 9.58146 1.000 10.90202 384 PHE B C 1
ATOM 2660 O O . PHE B 1 95 ? -20.65169 20.74272 10.52225 1.000 10.63069 384 PHE B O 1
ATOM 2677 N N . ARG B 1 96 ? -19.60090 20.17539 8.61588 1.000 10.56264 385 ARG B N 1
ATOM 2678 C CA . ARG B 1 96 ? -18.67046 21.29796 8.61937 1.000 12.02057 385 ARG B CA 1
ATOM 2679 C C . ARG B 1 96 ? -18.70307 21.96895 7.25990 1.000 12.54568 385 ARG B C 1
ATOM 2680 O O . ARG B 1 96 ? -18.49333 21.30793 6.23690 1.000 10.08473 385 ARG B O 1
ATOM 2701 N N . THR B 1 97 ? -19.00741 23.26347 7.23854 1.000 11.15040 386 THR B N 1
ATOM 2702 C CA . THR B 1 97 ? -19.00162 23.99201 5.97649 1.000 11.47090 386 THR B CA 1
ATOM 2703 C C . THR B 1 97 ? -17.57440 24.08979 5.42482 1.000 12.29103 386 THR B C 1
ATOM 2704 O O . THR B 1 97 ? -16.58784 24.09060 6.16869 1.000 11.06919 386 THR B O 1
ATOM 2715 N N . ILE B 1 98 ? -17.47764 24.17346 4.09723 1.000 13.29475 387 ILE B N 1
ATOM 2716 C CA . ILE B 1 98 ? -16.19186 24.29950 3.42561 1.000 16.82961 387 ILE B CA 1
ATOM 2717 C C . ILE B 1 98 ? -15.55936 25.63715 3.78819 1.000 14.00145 387 ILE B C 1
ATOM 2718 O O . ILE B 1 98 ? -16.24947 26.65473 3.95088 1.000 14.52743 387 ILE B O 1
ATOM 2734 N N . GLU B 1 99 ? -14.23774 25.64390 3.92891 1.000 16.25571 388 GLU B N 1
ATOM 2735 C CA . GLU B 1 99 ? -13.52954 26.89899 4.14590 1.000 17.88674 388 GLU B CA 1
ATOM 2736 C C . GLU B 1 99 ? -13.50628 27.70203 2.85117 1.000 20.87827 388 GLU B C 1
ATOM 2737 O O . GLU B 1 99 ? -13.39303 27.14276 1.75675 1.000 22.17721 388 GLU B O 1
ATOM 2743 N N . GLU B 1 100 ? -13.64599 29.01689 2.97403 1.000 22.01173 389 GLU B N 1
ATOM 2744 C CA . GLU B 1 100 ? -13.74160 29.88221 1.79850 1.000 25.19862 389 GLU B CA 1
ATOM 2745 C C . GLU B 1 100 ? -12.36353 30.23185 1.25167 1.000 25.28689 389 GLU B C 1
ATOM 2746 O O . GLU B 1 100 ? -11.34720 30.11355 1.94720 1.000 27.92354 389 GLU B O 1
#

Organism: Olivierus martensii (NCBI:txid34649)

Nearest PDB structures (foldseek):
  7y8h-assembly1_A  TM=1.011E+00  e=5.559E-17  Chelicerata
  7y8h-assembly2_B  TM=9.487E-01  e=1.371E-13  Chelicerata
  4plo-assembly1_B-2  TM=8.668E-01  e=3.375E-06  Mus musculus
  1x5a-assembly1_A  TM=8.441E-01  e=3.204E-06  Mus musculus
  2w1n-assembly1_A  TM=7.783E-01  e=1.000E-05  Clostridium perfringens

Secondary structure (DSSP, 8-state):
--PPPPPEEEEEEEE-SS-EEEEEEPPPP----EEEEEEEE---EEEEEESSSEEEE-SPPTT-EEEEEEEEE-SS-BPPPPPPEEEEPPP-/---PPPPPEEEEEE---SS-EEEEEE----EEEEEEEE-SSSS---EEEEESSSEEEE-SPPTT-EEEEEEEEE-SS-BPPPPPPEEEEPPP-

InterPro domains:
  IPR003598 Immunoglobulin subtype 2 [SM00408] (16-84)
  IPR003598 Immunoglobulin subtype 2 [SM00408] (110-180)
  IPR003598 Immunoglobulin subtype 2 [SM00408] (207-280)
  IPR003599 Immunoglobulin domain subtype [SM00409] (10-95)
  IPR003599 Immunoglobulin domain subtype [SM00409] (104-192)
  IPR003599 Immunoglobulin domain subtype [SM00409] (201-291)
  IPR003961 Fibronectin type III [PF00041] (295-383)
  IPR003961 Fibronectin type III [PF00041] (394-487)
  IPR003961 Fibronectin type III [PF00041] (497-576)
  IPR003961 Fibronectin type III [PS50853] (296-389)
  IPR003961 Fibronectin type III [PS50853] (394-492)
  IPR003961 Fibronectin type III [PS50853] (495-588)
  IPR003961 Fibronectin type III [SM00060] (294-376)
  IPR003961 Fibronectin type III [SM00060] (392-479)
  IPR003961 Fibronectin type III [SM00060] (494-575)
  IPR003961 Fibronectin type III [cd00063] (294-386)
  IPR003961 Fibronectin type III [cd00063] (393-488)
  IPR003961 Fibronectin type III [cd00063] (494-584)
  IPR007110 Immunoglobulin-like domain [PS50835] (4-93)
  IPR007110 Immunoglobulin-like domain [PS50835] (98-190)

Radius of gyration: 17.23 Å; Cα contacts (8 Å, |Δi|>4): 509; chains: 2; bounding box: 59×39×26 Å

Sequence (185 aa):
ASPPSSPPRGIKVSEVTTRTARLSWQSPYGNTVVTYIVRYWRDEQLHQLTFQVTSANLKDLHPGTSYAVQILAENDVGASIPSRLVQFRTIEEGASPPSPPRGIKVSEVTTRTARLSWQSPVVTYIVRYWRDEESRSQLHQLTTFQVTSANLKDLHPGTSYAVQILAENDVGASIPSR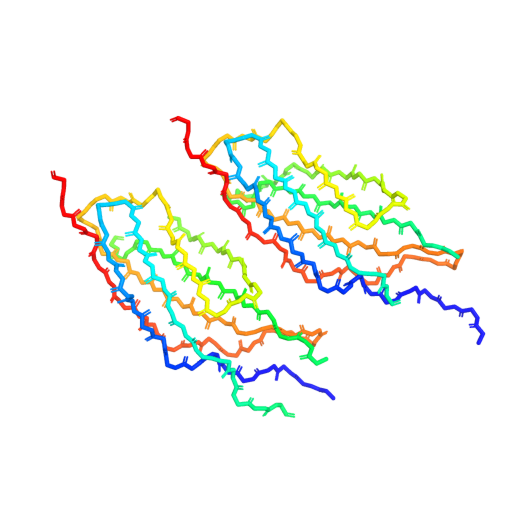LVQFRTIEE

B-factor: mean 21.35, std 7.4, range [8.57, 53.15]

Foldseek 3Di:
DAWFAFWADWDFDDAAFFKIKIATHHGDPPPQKKKWKWKDFPVPIDIDIGRDRMDIGGRHHGFTKMKMWMWMADVNGIHDIDPIDIDTHHHD/DDDAAAEWADWDWDPFAFFKIKIFTHGSCKKKKKWKWQDPDPDTDIDIDIGSDGMDMGGRHHGQTKMKMWMWIGDPPGIHDIDDIDMDTHHHD

Solvent-accessible surface area: 10386 Å² total; per-residue (Å²): 139,50,62,9,43,49,8,81,38,34,124,41,73,76,41,41,54,97,27,0,99,1,29,12,78,59,18,156,76,114,169,73,40,16,6,20,0,62,3,54,99,74,149,132,79,30,45,15,14,50,69,95,50,55,6,38,0,92,36,5,88,32,30,17,12,4,4,0,30,0,22,0,26,13,109,82,21,44,7,132,50,11,222,90,33,134,16,162,2,101,137,186,129,90,68,72,19,68,30,10,132,24,17,92,34,40,91,40,45,37,116,57,3,96,0,26,15,100,63,58,166,37,52,6,36,0,60,11,46,83,37,42,97,132,198,38,123,93,85,110,71,102,46,151,85,57,46,2,96,2,140,117,4,102,36,18,31,5,6,0,0,29,0,18,0,56,42,144,80,24,47,6,138,47,6,42,60,10,11,8,52,1,57,76,165